Protein AF-A0A1W9UK51-F1 (afdb_monomer_lite)

Radius of gyration: 50.34 Å; chains: 1; bounding box: 133×41×127 Å

Foldseek 3Di:
DDQWDWDWDQDPVRDIDIDIHGVVVVVVVVVVVVVVVVVVVVVVVVVVVVVVVVVVVVVVVVVVVVVVVVVVVVVVVVVVVVVVVVVVVVVVVVVVVVVVVVVVVVVVVVVDDDPPDDDDDDDDDDDDPPPPPDDDDPVVVVVVVVVVVVCVVVDPPDDLDPFDWPDDWDWDQDPVNPDIDTPPDIWGDDPNDTDDSPVRPDDDD

Structure (mmCIF, N/CA/C/O backbone):
data_AF-A0A1W9UK51-F1
#
_entry.id   AF-A0A1W9UK51-F1
#
loop_
_atom_site.group_PDB
_atom_site.id
_atom_site.type_symbol
_atom_site.label_atom_id
_atom_site.label_alt_id
_atom_site.label_comp_id
_atom_site.label_asym_id
_atom_site.label_entity_id
_atom_site.label_seq_id
_atom_site.pdbx_PDB_ins_code
_atom_site.Cartn_x
_atom_site.Cartn_y
_atom_site.Cartn_z
_atom_site.occupancy
_atom_site.B_iso_or_equiv
_atom_site.auth_seq_id
_atom_site.auth_comp_id
_atom_site.auth_asym_id
_atom_site.auth_atom_id
_atom_site.pdbx_PDB_model_num
ATOM 1 N N . MET A 1 1 ? 46.266 4.369 -73.955 1.00 48.66 1 MET A N 1
ATOM 2 C CA . MET A 1 1 ? 46.671 5.377 -72.951 1.00 48.66 1 MET A CA 1
ATOM 3 C C . MET A 1 1 ? 46.658 4.716 -71.584 1.00 48.66 1 MET A C 1
ATOM 5 O O . MET A 1 1 ? 45.642 4.150 -71.196 1.00 48.66 1 MET A O 1
ATOM 9 N N . GLU A 1 2 ? 47.812 4.668 -70.931 1.00 57.06 2 GLU A N 1
ATOM 10 C CA . GLU A 1 2 ? 48.111 3.834 -69.762 1.00 57.06 2 GLU A CA 1
ATOM 11 C C . GLU A 1 2 ? 47.167 4.129 -68.581 1.00 57.06 2 GLU A C 1
ATOM 13 O O . GLU A 1 2 ? 47.151 5.218 -68.009 1.00 57.06 2 GLU A O 1
ATOM 18 N N . ASN A 1 3 ? 46.333 3.150 -68.213 1.00 68.44 3 ASN A N 1
ATOM 19 C CA . ASN A 1 3 ? 45.323 3.282 -67.150 1.00 68.44 3 ASN A CA 1
ATOM 20 C C . ASN A 1 3 ? 45.864 2.878 -65.761 1.00 68.44 3 ASN A C 1
ATOM 22 O O . ASN A 1 3 ? 45.104 2.539 -64.842 1.00 68.44 3 ASN A O 1
ATOM 26 N N . ASN A 1 4 ? 47.190 2.891 -65.639 1.00 76.81 4 ASN A N 1
ATOM 27 C CA . ASN A 1 4 ? 47.952 2.426 -64.495 1.00 76.81 4 ASN A CA 1
ATOM 28 C C . ASN A 1 4 ? 48.597 3.629 -63.800 1.00 76.81 4 ASN A C 1
ATOM 30 O O . ASN A 1 4 ? 49.086 4.548 -64.449 1.00 76.81 4 ASN A O 1
ATOM 34 N N . ILE A 1 5 ? 48.554 3.636 -62.473 1.00 77.50 5 ILE A N 1
ATOM 35 C CA . ILE A 1 5 ? 49.300 4.562 -61.627 1.00 77.50 5 ILE A CA 1
ATOM 36 C C . ILE A 1 5 ? 50.541 3.807 -61.164 1.00 77.50 5 ILE A C 1
ATOM 38 O O . ILE A 1 5 ? 50.431 2.720 -60.595 1.00 77.50 5 ILE A O 1
ATOM 42 N N . HIS A 1 6 ? 51.708 4.388 -61.414 1.00 78.19 6 HIS A N 1
ATOM 43 C CA . HIS A 1 6 ? 52.982 3.884 -60.924 1.00 78.19 6 HIS A CA 1
ATOM 44 C C . HIS A 1 6 ? 53.309 4.626 -59.629 1.00 78.19 6 HIS A C 1
ATOM 46 O O . HIS A 1 6 ? 53.595 5.821 -59.654 1.00 78.19 6 HIS A O 1
ATOM 52 N N . ILE A 1 7 ? 53.219 3.936 -58.494 1.00 76.62 7 ILE A N 1
ATOM 53 C CA . ILE A 1 7 ? 53.618 4.475 -57.192 1.00 76.62 7 ILE A CA 1
ATOM 54 C C . ILE A 1 7 ? 55.023 3.944 -56.919 1.00 76.62 7 ILE A C 1
ATOM 56 O O . ILE A 1 7 ? 55.204 2.742 -56.726 1.00 76.62 7 ILE A O 1
ATOM 60 N N . ILE A 1 8 ? 56.025 4.822 -56.953 1.00 76.88 8 ILE A N 1
ATOM 61 C CA . ILE A 1 8 ? 57.408 4.475 -56.613 1.00 76.88 8 ILE A CA 1
ATOM 62 C C . ILE A 1 8 ? 57.636 4.914 -55.172 1.00 76.88 8 ILE A C 1
ATOM 64 O O . ILE A 1 8 ? 57.629 6.106 -54.876 1.00 76.88 8 ILE A O 1
ATOM 68 N N . ILE A 1 9 ? 57.817 3.947 -54.277 1.00 75.44 9 ILE A N 1
ATOM 69 C CA . ILE A 1 9 ? 58.188 4.212 -52.889 1.00 75.44 9 ILE A CA 1
ATOM 70 C C . ILE A 1 9 ? 59.704 4.043 -52.818 1.00 75.44 9 ILE A C 1
ATOM 72 O O . ILE A 1 9 ? 60.216 2.926 -52.927 1.00 75.44 9 ILE A O 1
ATOM 76 N N . ALA A 1 10 ? 60.419 5.159 -52.703 1.00 72.00 10 ALA A N 1
ATOM 77 C CA . ALA A 1 10 ? 61.857 5.173 -52.473 1.00 72.00 10 ALA A CA 1
ATOM 78 C C . ALA A 1 10 ? 62.109 5.315 -50.969 1.00 72.00 10 ALA A C 1
ATOM 80 O O . ALA A 1 10 ? 61.724 6.319 -50.369 1.00 72.00 10 ALA A O 1
ATOM 81 N N . ALA A 1 11 ? 62.721 4.303 -50.357 1.00 66.81 11 ALA A N 1
ATOM 82 C CA . ALA A 1 11 ? 63.250 4.421 -49.005 1.00 66.81 11 ALA A CA 1
ATOM 83 C C . ALA A 1 11 ? 64.653 5.053 -49.059 1.00 66.81 11 ALA A C 1
ATOM 85 O O . ALA A 1 11 ? 65.373 4.916 -50.051 1.00 66.81 11 ALA A O 1
ATOM 86 N N . GLY A 1 12 ? 65.044 5.767 -47.998 1.00 72.56 12 GLY A N 1
ATOM 87 C CA . GLY A 1 12 ? 66.328 6.482 -47.912 1.00 72.56 12 GLY A CA 1
ATOM 88 C C . GLY A 1 12 ? 67.582 5.592 -47.952 1.00 72.56 12 GLY A C 1
ATOM 89 O O . GLY A 1 12 ? 68.690 6.112 -47.905 1.00 72.56 12 GLY A O 1
ATOM 90 N N . ASP A 1 13 ? 67.420 4.270 -48.053 1.00 69.94 13 ASP A N 1
ATOM 91 C CA . ASP A 1 13 ? 68.474 3.258 -48.197 1.00 69.94 13 ASP A CA 1
ATOM 92 C C . ASP A 1 13 ? 68.782 2.901 -49.670 1.00 69.94 13 ASP A C 1
ATOM 94 O O . ASP A 1 13 ? 69.538 1.968 -49.946 1.00 69.94 13 ASP A O 1
ATOM 98 N N . GLY A 1 14 ? 68.190 3.620 -50.631 1.00 67.94 14 GLY A N 1
ATOM 99 C CA . GLY A 1 14 ? 68.419 3.423 -52.067 1.00 67.94 14 GLY A CA 1
ATOM 100 C C . GLY A 1 14 ? 67.661 2.238 -52.677 1.00 67.94 14 GLY A C 1
ATOM 101 O O . GLY A 1 14 ? 67.759 2.009 -53.885 1.00 67.94 14 GLY A O 1
ATOM 102 N N . ARG A 1 15 ? 66.864 1.496 -51.894 1.00 70.44 15 ARG A N 1
ATOM 103 C CA . ARG A 1 15 ? 65.980 0.444 -52.412 1.00 70.44 15 ARG A CA 1
ATOM 104 C C . ARG A 1 15 ? 64.629 1.061 -52.766 1.00 70.44 15 ARG A C 1
ATOM 106 O O . ARG A 1 15 ? 63.888 1.521 -51.901 1.00 70.44 15 ARG A O 1
ATOM 113 N N . SER A 1 16 ? 64.283 1.052 -54.052 1.00 71.12 16 SER A N 1
ATOM 114 C CA . SER A 1 16 ? 62.948 1.449 -54.506 1.00 71.12 16 SER A CA 1
ATOM 115 C C . SER A 1 16 ? 62.088 0.220 -54.785 1.00 71.12 16 SER A C 1
ATOM 117 O O . SER A 1 16 ? 62.538 -0.763 -55.378 1.00 71.12 16 SER A O 1
ATOM 119 N N . ARG A 1 17 ? 60.830 0.264 -54.339 1.00 73.69 17 ARG A N 1
ATOM 120 C CA . ARG A 1 17 ? 59.793 -0.689 -54.754 1.00 73.69 17 ARG A CA 1
ATOM 121 C C . ARG A 1 17 ? 58.739 0.076 -55.541 1.00 73.69 17 ARG A C 1
ATOM 123 O O . ARG A 1 17 ? 58.207 1.077 -55.061 1.00 73.69 17 ARG A O 1
ATOM 130 N N . SER A 1 18 ? 58.450 -0.384 -56.754 1.00 73.81 18 SER A N 1
ATOM 131 C CA . SER A 1 18 ? 57.384 0.170 -57.585 1.00 73.81 18 SER A CA 1
ATOM 132 C C . SER A 1 18 ? 56.139 -0.708 -57.473 1.00 73.81 18 SER A C 1
ATOM 134 O O . SER A 1 18 ? 56.189 -1.926 -57.638 1.00 73.81 18 SER A O 1
ATOM 136 N N . LEU A 1 19 ? 55.006 -0.086 -57.162 1.00 76.38 19 LEU A N 1
ATOM 137 C CA . LEU A 1 19 ? 53.701 -0.732 -57.158 1.00 76.38 19 LEU A CA 1
ATOM 138 C C . LEU A 1 19 ? 52.884 -0.149 -58.310 1.00 76.38 19 LEU A C 1
ATOM 140 O O . LEU A 1 19 ? 52.683 1.064 -58.397 1.00 76.38 19 LEU A O 1
ATOM 144 N N . VAL A 1 20 ? 52.411 -1.016 -59.202 1.00 76.62 20 VAL A N 1
ATOM 145 C CA . VAL A 1 20 ? 51.570 -0.616 -60.334 1.00 76.62 20 VAL A CA 1
ATOM 146 C C . VAL A 1 20 ? 50.118 -0.912 -59.986 1.00 76.62 20 VAL A C 1
ATOM 148 O O . VAL A 1 20 ? 49.735 -2.072 -59.844 1.00 76.62 20 VAL A O 1
ATOM 151 N N . VAL A 1 21 ? 49.295 0.128 -59.852 1.00 79.12 21 VAL A N 1
ATOM 152 C CA . VAL A 1 21 ? 47.880 -0.013 -59.475 1.00 79.12 21 VAL A CA 1
ATOM 153 C C . VAL A 1 21 ? 46.984 0.538 -60.575 1.00 79.12 21 VAL A C 1
ATOM 155 O O . VAL A 1 21 ? 47.212 1.619 -61.114 1.00 79.12 21 VAL A O 1
ATOM 158 N N . LYS A 1 22 ? 45.917 -0.186 -60.917 1.00 82.69 22 LYS A N 1
ATOM 159 C CA . LYS A 1 22 ? 44.930 0.276 -61.905 1.00 82.69 22 LYS A CA 1
ATOM 160 C C . LYS A 1 22 ? 44.080 1.407 -61.315 1.00 82.69 22 LYS A C 1
ATOM 162 O O . LYS A 1 22 ? 43.540 1.258 -60.218 1.00 82.69 22 LYS A O 1
ATOM 167 N N . LYS A 1 23 ? 43.834 2.483 -62.077 1.00 79.44 23 LYS A N 1
ATOM 168 C CA . LYS A 1 23 ? 42.979 3.617 -61.645 1.00 79.44 23 LYS A CA 1
ATOM 169 C C . LYS A 1 23 ? 41.574 3.187 -61.195 1.00 79.44 23 LYS A C 1
ATOM 171 O O . LYS A 1 23 ? 41.003 3.797 -60.296 1.00 79.44 23 LYS A O 1
ATOM 176 N N . ARG A 1 24 ? 41.020 2.121 -61.791 1.00 81.44 24 ARG A N 1
ATOM 177 C CA . ARG A 1 24 ? 39.713 1.549 -61.405 1.00 81.44 24 ARG A CA 1
ATOM 178 C C . ARG A 1 24 ? 39.709 0.980 -59.982 1.00 81.44 24 ARG A C 1
ATOM 180 O O . ARG A 1 24 ? 38.720 1.152 -59.284 1.00 81.44 24 ARG A O 1
ATOM 187 N N . VAL A 1 25 ? 40.808 0.358 -59.548 1.00 83.94 25 VAL A N 1
ATOM 188 C CA . VAL A 1 25 ? 40.929 -0.229 -58.202 1.00 83.94 25 VAL A CA 1
ATOM 189 C C . VAL A 1 25 ? 41.021 0.872 -57.150 1.00 83.94 25 VAL A C 1
ATOM 191 O O . VAL A 1 25 ? 40.329 0.798 -56.145 1.00 83.94 25 VAL A O 1
ATOM 194 N N . VAL A 1 26 ? 41.781 1.942 -57.413 1.00 84.25 26 VAL A N 1
ATOM 195 C CA . VAL A 1 26 ? 41.869 3.096 -56.498 1.00 84.25 26 VAL A CA 1
ATOM 196 C C . VAL A 1 26 ? 40.516 3.801 -56.354 1.00 84.25 26 VAL A C 1
ATOM 198 O O . VAL A 1 26 ? 40.102 4.105 -55.240 1.00 84.25 26 VAL A O 1
ATOM 201 N N . LYS A 1 27 ? 39.782 4.004 -57.460 1.00 86.06 27 LYS A N 1
ATOM 202 C CA . LYS A 1 27 ? 38.423 4.574 -57.416 1.00 86.06 27 LYS A CA 1
ATOM 203 C C . LYS A 1 27 ? 37.442 3.676 -56.657 1.00 86.06 27 LYS A C 1
ATOM 205 O O . LYS A 1 27 ? 36.668 4.183 -55.855 1.00 86.06 27 LYS A O 1
ATOM 210 N N . ALA A 1 28 ? 37.489 2.362 -56.879 1.00 87.31 28 ALA A N 1
ATOM 211 C CA . ALA A 1 28 ? 36.646 1.412 -56.157 1.00 87.31 28 ALA A CA 1
ATOM 212 C C . ALA A 1 28 ? 36.966 1.385 -54.653 1.00 87.31 28 ALA A C 1
ATOM 214 O O . ALA A 1 28 ? 36.046 1.381 -53.844 1.00 87.31 28 ALA A O 1
ATOM 215 N N . LEU A 1 29 ? 38.248 1.439 -54.276 1.00 89.19 29 LEU A N 1
ATOM 216 C CA . LEU A 1 29 ? 38.681 1.481 -52.877 1.00 89.19 29 LEU A CA 1
ATOM 217 C C . LEU A 1 29 ? 38.253 2.789 -52.197 1.00 89.19 29 LEU A C 1
ATOM 219 O O . LEU A 1 29 ? 37.795 2.756 -51.062 1.00 89.19 29 LEU A O 1
ATOM 223 N N . ALA A 1 30 ? 38.305 3.922 -52.906 1.00 88.88 30 ALA A N 1
ATOM 224 C CA . ALA A 1 30 ? 37.797 5.198 -52.401 1.00 88.88 30 ALA A CA 1
ATOM 225 C C . ALA A 1 30 ? 36.273 5.180 -52.164 1.00 88.88 30 ALA A C 1
ATOM 227 O O . ALA A 1 30 ? 35.813 5.670 -51.136 1.00 88.88 30 ALA A O 1
ATOM 228 N N . VAL A 1 31 ? 35.494 4.580 -53.076 1.00 92.06 31 VAL A N 1
ATOM 229 C CA . VAL A 1 31 ? 34.039 4.407 -52.896 1.00 92.06 31 VAL A CA 1
ATOM 230 C C . VAL A 1 31 ? 33.736 3.424 -51.763 1.00 92.06 31 VAL A C 1
ATOM 232 O O . VAL A 1 31 ? 32.854 3.671 -50.951 1.00 92.06 31 VAL A O 1
ATOM 235 N N . ALA A 1 32 ? 34.486 2.328 -51.652 1.00 93.00 32 ALA A N 1
ATOM 236 C CA . ALA A 1 32 ? 34.334 1.399 -50.536 1.00 93.00 32 ALA A CA 1
ATOM 237 C C . ALA A 1 32 ? 34.644 2.082 -49.192 1.00 93.00 32 ALA A C 1
ATOM 239 O O . ALA A 1 32 ? 33.891 1.922 -48.236 1.00 93.00 32 ALA A O 1
ATOM 240 N N . ALA A 1 33 ? 35.699 2.900 -49.129 1.00 93.75 33 ALA A N 1
ATOM 241 C CA . ALA A 1 33 ? 36.055 3.658 -47.933 1.00 93.75 33 ALA A CA 1
ATOM 242 C C . ALA A 1 33 ? 34.974 4.681 -47.543 1.00 93.75 33 ALA A C 1
ATOM 244 O O . ALA A 1 33 ? 34.681 4.823 -46.357 1.00 93.75 33 ALA A O 1
ATOM 245 N N . SER A 1 34 ? 34.338 5.355 -48.511 1.00 93.38 34 SER A N 1
ATOM 246 C CA . SER A 1 34 ? 33.237 6.279 -48.210 1.00 93.38 34 SER A CA 1
ATOM 247 C C . SER A 1 34 ? 31.990 5.549 -47.708 1.00 93.38 34 SER A C 1
ATOM 249 O O . SER A 1 34 ? 31.378 6.000 -46.742 1.00 93.38 34 SER A O 1
ATOM 251 N N . VAL A 1 35 ? 31.652 4.391 -48.287 1.00 95.81 35 VAL A N 1
ATOM 252 C CA . VAL A 1 35 ? 30.546 3.541 -47.812 1.00 95.81 35 VAL A CA 1
ATOM 253 C C . VAL A 1 35 ? 30.803 3.057 -46.384 1.00 95.81 35 VAL A C 1
ATOM 255 O O . VAL A 1 35 ? 29.919 3.168 -45.538 1.00 95.81 35 VAL A O 1
ATOM 258 N N . VAL A 1 36 ? 32.020 2.594 -46.081 1.00 96.25 36 VAL A N 1
ATOM 259 C CA . VAL A 1 36 ? 32.405 2.203 -44.714 1.00 96.25 36 VAL A CA 1
ATOM 260 C C . VAL A 1 36 ? 32.299 3.392 -43.756 1.00 96.25 36 VAL A C 1
ATOM 262 O O . VAL A 1 36 ? 31.773 3.236 -42.658 1.00 96.25 36 VAL A O 1
ATOM 265 N N . GLY A 1 37 ? 32.714 4.590 -44.177 1.00 96.00 37 GLY A N 1
ATOM 266 C CA . GLY A 1 37 ? 32.553 5.812 -43.387 1.00 96.00 37 GLY A CA 1
ATOM 267 C C . GLY A 1 37 ? 31.090 6.115 -43.045 1.00 96.00 37 GLY A C 1
ATOM 268 O O . GLY A 1 37 ? 30.775 6.381 -41.887 1.00 96.00 37 GLY A O 1
ATOM 269 N N . VAL A 1 38 ? 30.180 6.007 -44.020 1.00 96.19 38 VAL A N 1
ATOM 270 C CA . VAL A 1 38 ? 28.736 6.200 -43.790 1.00 96.19 38 VAL A CA 1
ATOM 271 C C . VAL A 1 38 ? 28.190 5.147 -42.825 1.00 96.19 38 VAL A C 1
ATOM 273 O O . VAL A 1 38 ? 27.471 5.493 -41.889 1.00 96.19 38 VAL A O 1
ATOM 276 N N . ILE A 1 39 ? 28.571 3.879 -43.000 1.00 96.56 39 ILE A N 1
ATOM 277 C CA . ILE A 1 39 ? 28.156 2.790 -42.107 1.00 96.56 39 ILE A CA 1
ATOM 278 C C . ILE A 1 39 ? 28.634 3.049 -40.675 1.00 96.56 39 ILE A C 1
ATOM 280 O O . ILE A 1 39 ? 27.863 2.842 -39.740 1.00 96.56 39 ILE A O 1
ATOM 284 N N . LEU A 1 40 ? 29.862 3.536 -40.478 1.00 97.12 40 LEU A N 1
ATOM 285 C CA . LEU A 1 40 ? 30.387 3.856 -39.147 1.00 97.12 40 LEU A CA 1
ATOM 286 C C . LEU A 1 40 ? 29.603 4.986 -38.470 1.00 97.12 40 LEU A C 1
ATOM 288 O O . LEU A 1 40 ? 29.260 4.862 -37.296 1.00 97.12 40 LEU A O 1
ATOM 292 N N . VAL A 1 41 ? 29.268 6.052 -39.202 1.00 97.00 41 VAL A N 1
ATOM 293 C CA . VAL A 1 41 ? 28.470 7.167 -38.663 1.00 97.00 41 VAL A CA 1
ATOM 294 C C . VAL A 1 41 ? 27.067 6.700 -38.278 1.00 97.00 41 VAL A C 1
ATOM 296 O O . VAL A 1 41 ? 26.594 7.008 -37.185 1.00 97.00 41 VAL A O 1
ATOM 299 N N . VAL A 1 42 ? 26.421 5.910 -39.140 1.00 96.69 42 VAL A N 1
ATOM 300 C CA . VAL A 1 42 ? 25.106 5.318 -38.854 1.00 96.69 42 VAL A CA 1
ATOM 301 C C . VAL A 1 42 ? 25.191 4.393 -37.636 1.00 96.69 42 VAL A C 1
ATOM 303 O O . VAL A 1 42 ? 24.367 4.491 -36.733 1.00 96.69 42 VAL A O 1
ATOM 306 N N . SER A 1 43 ? 26.230 3.563 -37.546 1.00 95.19 43 SER A N 1
ATOM 307 C CA . SER A 1 43 ? 26.435 2.651 -36.412 1.00 95.19 43 SER A CA 1
ATOM 308 C C . SER A 1 43 ? 26.624 3.401 -35.090 1.00 95.19 43 SER A C 1
ATOM 310 O O . SER A 1 43 ? 26.028 3.026 -34.082 1.00 95.19 43 SER A O 1
ATOM 312 N N . LEU A 1 44 ? 27.397 4.491 -35.091 1.00 94.69 44 LEU A N 1
ATOM 313 C CA . LEU A 1 44 ? 27.577 5.369 -33.930 1.00 94.69 44 LEU A CA 1
ATOM 314 C C . LEU A 1 44 ? 26.263 6.043 -33.515 1.00 94.69 44 LEU A C 1
ATOM 316 O O . LEU A 1 44 ? 25.953 6.096 -32.325 1.00 94.69 44 LEU A O 1
ATOM 320 N N . TYR A 1 45 ? 25.473 6.515 -34.483 1.00 95.75 45 TYR A N 1
ATOM 321 C CA . TYR A 1 45 ? 24.174 7.133 -34.219 1.00 95.75 45 TYR A CA 1
ATOM 322 C C . TYR A 1 45 ? 23.191 6.146 -33.577 1.00 95.75 45 TYR A C 1
ATOM 324 O O . TYR A 1 45 ? 22.603 6.447 -32.535 1.00 95.75 45 TYR A O 1
ATOM 332 N N . LEU A 1 46 ? 23.059 4.943 -34.151 1.00 94.50 46 LEU A N 1
ATOM 333 C CA . LEU A 1 46 ? 22.207 3.895 -33.586 1.00 94.50 46 LEU A CA 1
ATOM 334 C C . LEU A 1 46 ? 22.696 3.477 -32.195 1.00 94.50 46 LEU A C 1
ATOM 336 O O . LEU A 1 46 ? 21.877 3.343 -31.292 1.00 94.50 46 LEU A O 1
ATOM 340 N N . SER A 1 47 ? 24.013 3.338 -32.003 1.00 94.62 47 SER A N 1
ATOM 341 C CA . SER A 1 47 ? 24.603 2.974 -30.710 1.00 94.62 47 SER A CA 1
ATOM 342 C C . SER A 1 47 ? 24.340 4.017 -29.620 1.00 94.62 47 SER A C 1
ATOM 344 O O . SER A 1 47 ? 24.133 3.654 -28.461 1.00 94.62 47 SER A O 1
ATOM 346 N N . TYR A 1 48 ? 24.353 5.309 -29.963 1.00 93.06 48 TYR A N 1
ATOM 347 C CA . TYR A 1 48 ? 24.012 6.374 -29.020 1.00 93.06 48 TYR A CA 1
ATOM 348 C C . TYR A 1 48 ? 22.536 6.295 -28.614 1.00 93.06 48 TYR A C 1
ATOM 350 O O . TYR A 1 48 ? 22.204 6.368 -27.429 1.00 93.06 48 TYR A O 1
ATOM 358 N N . HIS A 1 49 ? 21.648 6.089 -29.591 1.00 94.31 49 HIS A N 1
ATOM 359 C CA . HIS A 1 49 ? 20.215 6.008 -29.336 1.00 94.31 49 HIS A CA 1
ATOM 360 C C . HIS A 1 49 ? 19.829 4.753 -28.537 1.00 94.31 49 HIS A C 1
ATOM 362 O O . HIS A 1 49 ? 19.043 4.845 -27.593 1.00 94.31 49 HIS A O 1
ATOM 368 N N . SER A 1 50 ? 20.429 3.598 -28.844 1.00 91.00 50 SER A N 1
ATOM 369 C CA . SER A 1 50 ? 20.163 2.341 -28.133 1.00 91.00 50 SER A CA 1
ATOM 370 C C . SER A 1 50 ? 20.579 2.407 -26.664 1.00 91.00 50 SER A C 1
ATOM 372 O O . SER A 1 50 ? 19.877 1.889 -25.798 1.00 91.00 50 SER A O 1
ATOM 374 N N . LEU A 1 51 ? 21.687 3.093 -26.357 1.00 86.69 51 LEU A N 1
ATOM 375 C CA . LEU A 1 51 ? 22.140 3.278 -24.978 1.00 86.69 51 LEU A CA 1
ATOM 376 C C . LEU A 1 51 ? 21.191 4.186 -24.179 1.00 86.69 51 LEU A C 1
ATOM 378 O O . LEU A 1 51 ? 20.954 3.948 -22.994 1.00 86.69 51 LEU A O 1
ATOM 382 N N . ALA A 1 52 ? 20.625 5.213 -24.819 1.00 87.50 52 ALA A N 1
ATOM 383 C CA . ALA A 1 52 ? 19.628 6.077 -24.190 1.00 87.50 52 ALA A CA 1
ATOM 384 C C . ALA A 1 52 ? 18.334 5.308 -23.864 1.00 87.50 52 ALA A C 1
ATOM 386 O O . ALA A 1 52 ? 17.803 5.445 -22.763 1.00 87.50 52 ALA A O 1
ATOM 387 N N . GLN A 1 53 ? 17.871 4.449 -24.778 1.00 87.06 53 GLN A N 1
ATOM 388 C CA . GLN A 1 53 ? 16.676 3.620 -24.578 1.00 87.06 53 GLN A CA 1
ATOM 389 C C . GLN A 1 53 ? 16.837 2.605 -23.434 1.00 87.06 53 GLN A C 1
ATOM 391 O O . GLN A 1 53 ? 15.911 2.415 -22.647 1.00 87.06 53 GLN A O 1
ATOM 396 N N . GLN A 1 54 ? 18.023 2.006 -23.276 1.00 87.31 54 GLN A N 1
ATOM 397 C CA . GLN A 1 54 ? 18.300 1.049 -22.194 1.00 87.31 54 GLN A CA 1
ATOM 398 C C . GLN A 1 54 ? 18.163 1.658 -20.790 1.00 87.31 54 GLN A C 1
ATOM 400 O O . GLN A 1 54 ? 17.740 0.971 -19.863 1.00 87.31 54 GLN A O 1
ATOM 405 N N . ARG A 1 55 ? 18.468 2.951 -20.618 1.00 84.81 55 ARG A N 1
ATOM 406 C CA . ARG A 1 55 ? 18.325 3.630 -19.316 1.00 84.81 55 ARG A CA 1
ATOM 407 C C . ARG A 1 55 ? 16.867 3.782 -18.896 1.00 84.81 55 ARG A C 1
ATOM 409 O O . ARG A 1 55 ? 16.558 3.596 -17.725 1.00 84.81 55 ARG A O 1
ATOM 416 N N . VAL A 1 56 ? 15.987 4.097 -19.845 1.00 87.38 56 VAL A N 1
ATOM 417 C CA . VAL A 1 56 ? 14.549 4.262 -19.579 1.00 87.38 56 VAL A CA 1
ATOM 418 C C . VAL A 1 56 ? 13.921 2.924 -19.198 1.00 87.38 56 VAL A C 1
ATOM 420 O O . VAL A 1 56 ? 13.155 2.861 -18.242 1.00 87.38 56 VAL A O 1
ATOM 423 N N . LEU A 1 57 ? 14.299 1.844 -19.889 1.00 86.88 57 LEU A N 1
ATOM 424 C CA . LEU A 1 57 ? 13.848 0.494 -19.542 1.00 86.88 57 LEU A CA 1
ATOM 425 C C . LEU A 1 57 ? 14.284 0.093 -18.126 1.00 86.88 57 LEU A C 1
ATOM 427 O O . LEU A 1 57 ? 13.457 -0.386 -17.358 1.00 86.88 57 LEU A O 1
ATOM 431 N N . MET A 1 58 ? 15.539 0.372 -17.754 1.00 87.56 58 MET A N 1
ATOM 432 C CA . MET A 1 58 ? 16.050 0.120 -16.398 1.00 87.56 58 MET A CA 1
ATOM 433 C C . MET A 1 58 ? 15.283 0.908 -15.325 1.00 87.56 58 MET A C 1
ATOM 435 O O . MET A 1 58 ? 15.001 0.383 -14.250 1.00 87.56 58 MET A O 1
ATOM 439 N N . GLN A 1 59 ? 14.928 2.167 -15.602 1.00 91.38 59 GLN A N 1
ATOM 440 C CA . GLN A 1 59 ? 14.120 2.973 -14.681 1.00 91.38 59 GLN A CA 1
ATOM 441 C C . GLN A 1 59 ? 12.717 2.390 -14.511 1.00 91.38 59 GLN A C 1
ATOM 443 O O . GLN A 1 59 ? 12.266 2.219 -13.378 1.00 91.38 59 GLN A O 1
ATOM 448 N N . LEU A 1 60 ? 12.068 2.030 -15.618 1.00 92.81 60 LEU A N 1
ATOM 449 C CA . LEU A 1 60 ? 10.721 1.471 -15.603 1.00 92.81 60 LEU A CA 1
ATOM 450 C C . LEU A 1 60 ? 10.667 0.133 -14.850 1.00 92.81 60 LEU A C 1
ATOM 452 O O . LEU A 1 60 ? 9.777 -0.081 -14.031 1.00 92.81 60 LEU A O 1
ATOM 456 N N . GLU A 1 61 ? 11.647 -0.745 -15.069 1.00 93.38 61 GLU A N 1
ATOM 457 C CA . GLU A 1 61 ? 11.747 -2.025 -14.361 1.00 93.38 61 GLU A CA 1
ATOM 458 C C . GLU A 1 61 ? 11.925 -1.825 -12.848 1.00 93.38 61 GLU A C 1
ATOM 460 O O . GLU A 1 61 ? 11.244 -2.471 -12.047 1.00 93.38 61 GLU A O 1
ATOM 465 N N . SER A 1 62 ? 12.761 -0.861 -12.444 1.00 93.12 62 SER A N 1
ATOM 466 C CA . SER A 1 62 ? 12.950 -0.530 -11.026 1.00 93.12 62 SER A CA 1
ATOM 467 C C . SER A 1 62 ? 11.680 0.017 -10.363 1.00 93.12 62 SER A C 1
ATOM 469 O O . SER A 1 62 ? 11.423 -0.265 -9.191 1.00 93.12 62 SER A O 1
ATOM 471 N N . GLU A 1 63 ? 10.858 0.763 -11.105 1.00 94.56 63 GLU A N 1
ATOM 472 C CA . GLU A 1 63 ? 9.596 1.312 -10.610 1.00 94.56 63 GLU A CA 1
ATOM 473 C C . GLU A 1 63 ? 8.553 0.212 -10.411 1.00 94.56 63 GLU A C 1
ATOM 475 O O . GLU A 1 63 ? 7.919 0.154 -9.356 1.00 94.56 63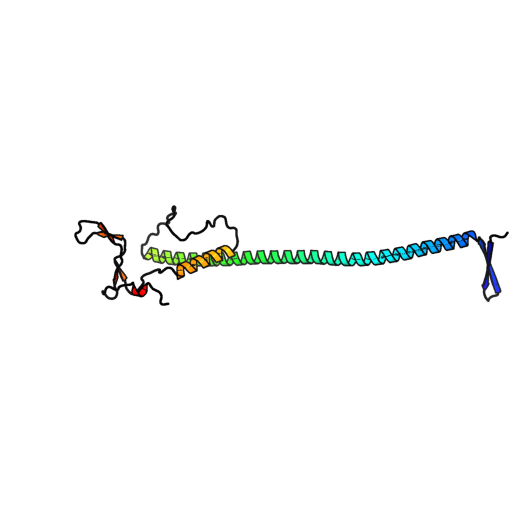 GLU A O 1
ATOM 480 N N . VAL A 1 64 ? 8.443 -0.717 -11.364 1.00 93.69 64 VAL A N 1
ATOM 481 C CA . VAL A 1 64 ? 7.577 -1.899 -11.233 1.00 93.69 64 VAL A CA 1
ATOM 482 C C . VAL A 1 64 ? 7.993 -2.737 -10.028 1.00 93.69 64 VAL A C 1
ATOM 484 O O . VAL A 1 64 ? 7.145 -3.136 -9.229 1.00 93.69 64 VAL A O 1
ATOM 487 N N . GLN A 1 65 ? 9.295 -2.962 -9.847 1.00 94.81 65 GLN A N 1
ATOM 488 C CA . GLN A 1 65 ? 9.800 -3.717 -8.705 1.00 94.81 65 GLN A CA 1
ATOM 489 C C . GLN A 1 65 ? 9.534 -2.991 -7.381 1.00 94.81 65 GLN A C 1
ATOM 491 O O . GLN A 1 65 ? 9.138 -3.623 -6.402 1.00 94.81 65 GLN A O 1
ATOM 496 N N . ARG A 1 66 ? 9.683 -1.662 -7.346 1.00 94.94 66 ARG A N 1
ATOM 497 C CA . ARG A 1 66 ? 9.339 -0.846 -6.178 1.00 94.94 66 ARG A CA 1
ATOM 498 C C . ARG A 1 66 ? 7.845 -0.917 -5.861 1.00 94.94 66 ARG A C 1
ATOM 500 O O . ARG A 1 66 ? 7.491 -1.082 -4.699 1.00 94.94 66 ARG A O 1
ATOM 507 N N . LEU A 1 67 ? 6.968 -0.808 -6.856 1.00 94.62 67 LEU A N 1
ATOM 508 C CA . LEU A 1 67 ? 5.524 -0.951 -6.645 1.00 94.62 67 LEU A CA 1
ATOM 509 C C . LEU A 1 67 ? 5.180 -2.348 -6.123 1.00 94.62 67 LEU A C 1
ATOM 511 O O . LEU A 1 67 ? 4.391 -2.475 -5.191 1.00 94.62 67 LEU A O 1
ATOM 515 N N . ALA A 1 68 ? 5.807 -3.391 -6.668 1.00 95.25 68 ALA A N 1
ATOM 516 C CA . ALA A 1 68 ? 5.615 -4.759 -6.202 1.00 95.25 68 ALA A CA 1
ATOM 517 C C . ALA A 1 68 ? 6.050 -4.938 -4.737 1.00 95.25 68 ALA A C 1
ATOM 519 O O . ALA A 1 68 ? 5.317 -5.547 -3.955 1.00 95.25 68 ALA A O 1
ATOM 520 N N . THR A 1 69 ? 7.189 -4.361 -4.330 1.00 94.88 69 THR A N 1
ATOM 521 C CA . THR A 1 69 ? 7.618 -4.404 -2.924 1.00 94.88 69 THR A CA 1
ATOM 522 C C . THR A 1 69 ? 6.673 -3.619 -2.020 1.00 94.88 69 THR A C 1
ATOM 524 O O . THR A 1 69 ? 6.284 -4.147 -0.981 1.00 94.88 69 THR A O 1
ATOM 527 N N . HIS A 1 70 ? 6.215 -2.431 -2.432 1.00 94.75 70 HIS A N 1
ATOM 528 C CA . HIS A 1 70 ? 5.238 -1.648 -1.662 1.00 94.75 70 HIS A CA 1
ATOM 529 C C . HIS A 1 70 ? 3.918 -2.408 -1.499 1.00 94.75 70 HIS A C 1
ATOM 531 O O . HIS A 1 70 ? 3.386 -2.474 -0.395 1.00 94.75 70 HIS A O 1
ATOM 537 N N . ASN A 1 71 ? 3.424 -3.059 -2.555 1.00 92.88 71 ASN A N 1
ATOM 538 C CA . ASN A 1 71 ? 2.226 -3.894 -2.476 1.00 92.88 71 ASN A CA 1
ATOM 539 C C . ASN A 1 71 ? 2.419 -5.070 -1.510 1.00 92.88 71 ASN A C 1
ATOM 541 O O . ASN A 1 71 ? 1.551 -5.325 -0.681 1.00 92.88 71 ASN A O 1
ATOM 545 N N . SER A 1 72 ? 3.565 -5.757 -1.558 1.00 94.38 72 SER A N 1
ATOM 546 C CA . SER A 1 72 ? 3.855 -6.845 -0.612 1.00 94.38 72 SER A CA 1
ATOM 547 C C . SER A 1 72 ? 3.947 -6.359 0.841 1.00 94.38 72 SER A C 1
ATOM 549 O O . SER A 1 72 ? 3.469 -7.035 1.750 1.00 94.38 72 SER A O 1
ATOM 551 N N . GLN A 1 73 ? 4.492 -5.158 1.061 1.00 96.00 73 GLN A N 1
ATOM 552 C CA . GLN A 1 73 ? 4.552 -4.526 2.378 1.00 96.00 73 GLN A CA 1
ATOM 553 C C . GLN A 1 73 ? 3.154 -4.160 2.882 1.00 96.00 73 GLN A C 1
ATOM 555 O O . GLN A 1 73 ? 2.820 -4.501 4.014 1.00 96.00 73 GLN A O 1
ATOM 560 N N . LEU A 1 74 ? 2.317 -3.541 2.046 1.00 95.69 74 LEU A N 1
ATOM 561 C CA . LEU A 1 74 ? 0.929 -3.225 2.393 1.00 95.69 74 LEU A CA 1
ATOM 562 C C . LEU A 1 74 ? 0.140 -4.486 2.761 1.00 95.69 74 LEU A C 1
ATOM 564 O O . LEU A 1 74 ? -0.561 -4.493 3.767 1.00 95.69 74 LEU A O 1
ATOM 568 N N . LEU A 1 75 ? 0.308 -5.582 2.014 1.00 94.81 75 LEU A N 1
ATOM 569 C CA . LEU A 1 75 ? -0.329 -6.860 2.347 1.00 94.81 75 LEU A CA 1
ATOM 570 C C . LEU A 1 75 ? 0.117 -7.393 3.716 1.00 94.81 75 LEU A C 1
ATOM 572 O O . LEU A 1 75 ? -0.715 -7.874 4.482 1.00 94.81 75 LEU A O 1
ATOM 576 N N . SER A 1 76 ? 1.406 -7.271 4.054 1.00 93.19 76 SER A N 1
ATOM 577 C CA . SER A 1 76 ? 1.894 -7.664 5.382 1.00 93.19 76 SER A CA 1
ATOM 578 C C . SER A 1 76 ? 1.319 -6.793 6.505 1.00 93.19 76 SER A C 1
ATOM 580 O O . SER A 1 76 ? 0.989 -7.320 7.564 1.00 93.19 76 SER A O 1
ATOM 582 N N . GLN A 1 77 ? 1.120 -5.492 6.256 1.00 95.44 77 GLN A N 1
ATOM 583 C CA . GLN A 1 77 ? 0.491 -4.580 7.215 1.00 95.44 77 GLN A CA 1
ATOM 584 C C . GLN A 1 77 ? -0.974 -4.939 7.453 1.00 95.44 77 GLN A C 1
ATOM 586 O O . GLN A 1 77 ? -1.394 -5.021 8.602 1.00 95.44 77 GLN A O 1
ATOM 591 N N . VAL A 1 78 ? -1.735 -5.206 6.389 1.00 94.31 78 VAL A N 1
ATOM 592 C CA . VAL A 1 78 ? -3.140 -5.619 6.507 1.00 94.31 78 VAL A CA 1
ATOM 593 C C . VAL A 1 78 ? -3.247 -6.927 7.291 1.00 94.31 78 VAL A C 1
ATOM 595 O O . VAL A 1 78 ? -4.013 -7.006 8.246 1.00 94.31 78 VAL A O 1
ATOM 598 N N . CYS A 1 79 ? -2.418 -7.922 6.958 1.00 92.50 79 CYS A N 1
ATOM 599 C CA . CYS A 1 79 ? -2.388 -9.195 7.680 1.00 92.50 79 CYS A CA 1
ATOM 600 C C . CYS A 1 79 ? -2.056 -9.009 9.172 1.00 92.50 79 CYS A C 1
ATOM 602 O O . CYS A 1 79 ? -2.648 -9.669 10.026 1.00 92.50 79 CYS A O 1
ATOM 604 N N . GLN A 1 80 ? -1.123 -8.109 9.497 1.00 94.81 80 GLN A N 1
ATOM 605 C CA . GLN A 1 80 ? -0.781 -7.789 10.880 1.00 94.81 80 GLN A CA 1
ATOM 606 C C . GLN A 1 80 ? -1.964 -7.132 11.605 1.00 94.81 80 GLN A C 1
ATOM 608 O O . GLN A 1 80 ? -2.353 -7.593 12.678 1.00 94.81 80 GLN A O 1
ATOM 613 N N . GLN A 1 81 ? -2.582 -6.115 11.002 1.00 91.38 81 GLN A N 1
ATOM 614 C CA . GLN A 1 81 ? -3.725 -5.406 11.585 1.00 91.38 81 GLN A CA 1
ATOM 615 C C . GLN A 1 81 ? -4.923 -6.326 11.834 1.00 91.38 81 GLN A C 1
ATOM 617 O O . GLN A 1 81 ? -5.584 -6.212 12.867 1.00 91.38 81 GLN A O 1
ATOM 622 N N . GLU A 1 82 ? -5.204 -7.253 10.917 1.00 86.12 82 GLU A N 1
ATOM 623 C CA . GLU A 1 82 ? -6.275 -8.235 11.099 1.00 86.12 82 GLU A CA 1
ATOM 624 C C . GLU A 1 82 ? -6.013 -9.140 12.307 1.00 86.12 82 GLU A C 1
ATOM 626 O O . GLU A 1 82 ? -6.925 -9.386 13.100 1.00 86.12 82 GLU A O 1
ATOM 631 N N . SER A 1 83 ? -4.766 -9.582 12.495 1.00 88.94 83 SER A N 1
ATOM 632 C CA . SER A 1 83 ? -4.395 -10.409 13.647 1.00 88.94 83 SER A CA 1
ATOM 633 C C . SER A 1 83 ? -4.510 -9.655 14.978 1.00 88.94 83 SER A C 1
ATOM 635 O O . SER A 1 83 ? -5.125 -10.167 15.914 1.00 88.94 83 SER A O 1
ATOM 637 N N . GLU A 1 84 ? -4.022 -8.412 15.037 1.00 91.81 84 GLU A N 1
ATOM 638 C CA . GLU A 1 84 ? -4.110 -7.554 16.225 1.00 91.81 84 GLU A CA 1
ATOM 639 C C . GLU A 1 84 ? -5.574 -7.254 16.582 1.00 91.81 84 GLU A C 1
ATOM 641 O O . GLU A 1 84 ? -5.980 -7.342 17.743 1.00 91.81 84 GLU A O 1
ATOM 646 N N . LYS A 1 85 ? -6.413 -6.966 15.577 1.00 86.31 85 LYS A N 1
ATOM 647 C CA . LYS A 1 85 ? -7.849 -6.747 15.781 1.00 86.31 85 LYS A CA 1
ATOM 648 C C . LYS A 1 85 ? -8.537 -7.998 16.325 1.00 86.31 85 LYS A C 1
ATOM 650 O O . LYS A 1 85 ? -9.354 -7.883 17.239 1.00 86.31 85 LYS A O 1
ATOM 655 N N . GLN A 1 86 ? -8.225 -9.175 15.786 1.00 85.69 86 GLN A N 1
ATOM 656 C CA . GLN A 1 86 ? -8.817 -10.433 16.244 1.00 85.69 86 GLN A CA 1
ATOM 657 C C . GLN A 1 86 ? -8.445 -10.734 17.702 1.00 85.69 86 GLN A C 1
ATOM 659 O O . GLN A 1 86 ? -9.290 -11.193 18.475 1.00 85.69 86 GLN A O 1
ATOM 664 N N . GLU A 1 87 ? -7.210 -10.428 18.097 1.00 92.81 87 GLU A N 1
ATOM 665 C CA . GLU A 1 87 ? -6.756 -10.559 19.480 1.00 92.81 87 GLU A CA 1
ATOM 666 C C . GLU A 1 87 ? -7.510 -9.604 20.416 1.00 92.81 87 GLU A C 1
ATOM 668 O O . GLU A 1 87 ? -8.059 -10.035 21.434 1.00 92.81 87 GLU A O 1
ATOM 673 N N . LEU A 1 88 ? -7.613 -8.322 20.052 1.00 92.44 88 LEU A N 1
ATOM 674 C CA . LEU A 1 88 ? -8.364 -7.331 20.829 1.00 92.44 88 LEU A CA 1
ATOM 675 C C . LEU A 1 88 ? -9.842 -7.713 20.972 1.00 92.44 88 LEU A C 1
ATOM 677 O O . LEU A 1 88 ? -10.403 -7.577 22.061 1.00 92.44 88 LEU A O 1
ATOM 681 N N . LEU A 1 89 ? -10.463 -8.235 19.910 1.00 87.75 89 LEU A N 1
ATOM 682 C CA . LEU A 1 89 ? -11.840 -8.728 19.952 1.00 87.75 89 LEU A CA 1
ATOM 683 C C . LEU A 1 89 ? -11.984 -9.929 20.890 1.00 87.75 89 LEU A C 1
ATOM 685 O O . LEU A 1 89 ? -12.903 -9.950 21.705 1.00 87.75 89 LEU A O 1
ATOM 689 N N . SER A 1 90 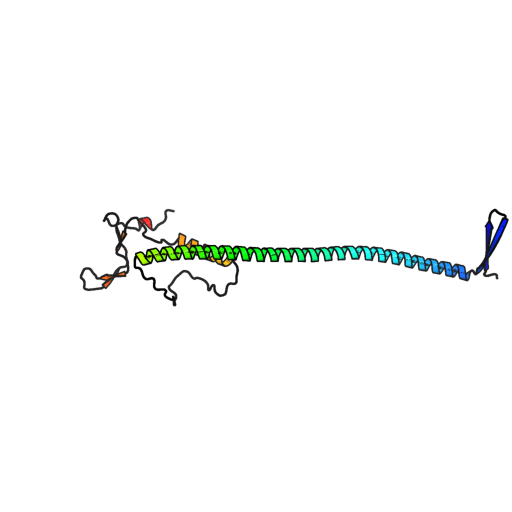? -11.065 -10.895 20.829 1.00 86.44 90 SER A N 1
ATOM 690 C CA . SER A 1 90 ? -11.063 -12.043 21.742 1.00 86.44 90 SER A CA 1
ATOM 691 C C . SER A 1 90 ? -10.930 -11.601 23.203 1.00 86.44 90 SER A C 1
ATOM 693 O O . SER A 1 90 ? -11.670 -12.069 24.070 1.00 86.44 90 SER A O 1
ATOM 695 N N . ASN A 1 91 ? -10.037 -10.649 23.478 1.00 93.50 91 ASN A N 1
ATOM 696 C CA . ASN A 1 91 ? -9.846 -10.090 24.815 1.00 93.50 91 ASN A CA 1
ATOM 697 C C . ASN A 1 91 ? -11.091 -9.336 25.306 1.00 93.50 91 ASN A C 1
ATOM 699 O O . ASN A 1 91 ? -11.513 -9.523 26.449 1.00 93.50 91 ASN A O 1
ATOM 703 N N . ALA A 1 92 ? -11.717 -8.528 24.445 1.00 90.12 92 ALA A N 1
ATOM 704 C CA . ALA A 1 92 ? -12.943 -7.806 24.772 1.00 90.12 92 ALA A CA 1
ATOM 705 C C . ALA A 1 92 ? -14.113 -8.762 25.052 1.00 90.12 92 ALA A C 1
ATOM 707 O O . ALA A 1 92 ? -14.794 -8.609 26.065 1.00 90.12 92 ALA A O 1
ATOM 708 N N . VAL A 1 93 ? -14.318 -9.778 24.205 1.00 90.75 93 VAL A N 1
ATOM 709 C CA . VAL A 1 93 ? -15.364 -10.798 24.395 1.00 90.75 93 VAL A CA 1
ATOM 710 C C . VAL A 1 93 ? -15.130 -11.589 25.679 1.00 90.75 93 VAL A C 1
ATOM 712 O O . VAL A 1 93 ? -16.075 -11.808 26.434 1.00 90.75 93 VAL A O 1
ATOM 715 N N . SER A 1 94 ? -13.882 -11.963 25.972 1.00 87.88 94 SER A N 1
ATOM 716 C CA . SER A 1 94 ? -13.527 -12.632 27.228 1.00 87.88 94 SER A CA 1
ATOM 717 C C . SER A 1 94 ? -13.890 -11.772 28.446 1.00 87.88 94 SER A C 1
ATOM 719 O O . SER A 1 94 ? -14.582 -12.240 29.350 1.00 87.88 94 SER A O 1
ATOM 721 N N . ASN A 1 95 ? -13.531 -10.482 28.426 1.00 93.06 95 ASN A N 1
ATOM 722 C CA . ASN A 1 95 ? -13.855 -9.542 29.503 1.00 93.06 95 ASN A CA 1
ATOM 723 C C . ASN A 1 95 ? -15.372 -9.352 29.671 1.00 93.06 95 ASN A C 1
ATOM 725 O O . ASN A 1 95 ? -15.884 -9.333 30.789 1.00 93.06 95 ASN A O 1
ATOM 729 N N . LEU A 1 96 ? -16.110 -9.241 28.564 1.00 84.62 96 LEU A N 1
ATOM 730 C CA . LEU A 1 96 ? -17.569 -9.127 28.589 1.00 84.62 96 LEU A CA 1
ATOM 731 C C . LEU A 1 96 ? -18.232 -10.389 29.138 1.00 84.62 96 LEU A C 1
ATOM 733 O O . LEU A 1 96 ? -19.184 -10.281 29.910 1.00 84.62 96 LEU A O 1
ATOM 737 N N . ASN A 1 97 ? -17.734 -11.570 28.778 1.00 85.50 97 ASN A N 1
ATOM 738 C CA . ASN A 1 97 ? -18.258 -12.832 29.287 1.00 85.50 97 ASN A CA 1
ATOM 739 C C . ASN A 1 97 ? -17.966 -12.996 30.787 1.00 85.50 97 ASN A C 1
ATOM 741 O O . ASN A 1 97 ? -18.839 -13.415 31.544 1.00 85.50 97 ASN A O 1
ATOM 745 N N . GLU A 1 98 ? -16.781 -12.581 31.245 1.00 89.31 98 GLU A N 1
ATOM 746 C CA . GLU A 1 98 ? -16.437 -12.542 32.670 1.00 89.31 98 GLU A CA 1
ATOM 747 C C . GLU A 1 98 ? -17.382 -11.614 33.448 1.00 89.31 98 GLU A C 1
ATOM 749 O O . GLU A 1 98 ? -17.966 -12.019 34.457 1.00 89.31 98 GLU A O 1
ATOM 754 N N . ARG A 1 99 ? -17.611 -10.393 32.945 1.00 85.38 99 ARG A N 1
ATOM 755 C CA . ARG A 1 99 ? -18.570 -9.449 33.544 1.00 85.38 99 ARG A CA 1
ATOM 756 C C . ARG A 1 99 ? -19.999 -9.988 33.519 1.00 85.38 99 ARG A C 1
ATOM 758 O O . ARG A 1 99 ? -20.715 -9.844 34.507 1.00 85.38 99 ARG A O 1
ATOM 765 N N . SER A 1 100 ? -20.408 -10.632 32.428 1.00 82.50 100 SER A N 1
ATOM 766 C CA . SER A 1 100 ? -21.741 -11.236 32.304 1.00 82.50 100 SER A CA 1
ATOM 767 C C . SER A 1 100 ? -21.926 -12.362 33.320 1.00 82.50 100 SER A C 1
ATOM 769 O O . SER A 1 100 ? -22.934 -12.387 34.016 1.00 82.50 100 SER A O 1
ATOM 771 N N . SER A 1 101 ? -20.914 -13.214 33.511 1.00 80.88 101 SER A N 1
ATOM 772 C CA . SER A 1 101 ? -20.914 -14.272 34.529 1.00 80.88 101 SER A CA 1
ATOM 773 C C . SER A 1 101 ? -21.005 -13.718 35.959 1.00 80.88 101 SER A C 1
ATOM 775 O O . SER A 1 101 ? -21.753 -14.238 36.792 1.00 80.88 101 SER A O 1
ATOM 777 N N . GLN A 1 102 ? -20.304 -12.617 36.255 1.00 83.44 102 GLN A N 1
ATOM 778 C CA . GLN A 1 102 ? -20.428 -11.926 37.545 1.00 83.44 102 GLN A CA 1
ATOM 779 C C . GLN A 1 102 ? -21.847 -11.387 37.761 1.00 83.44 102 GLN A C 1
ATOM 781 O O . GLN A 1 102 ? -22.416 -11.562 38.841 1.00 83.44 102 GLN A O 1
ATOM 786 N N . ILE A 1 103 ? -22.438 -10.780 36.730 1.00 81.06 103 ILE A N 1
ATOM 787 C CA . ILE A 1 103 ? -23.810 -10.267 36.765 1.00 81.06 103 ILE A CA 1
ATOM 788 C C . ILE A 1 103 ? -24.815 -11.414 36.944 1.00 81.06 103 ILE A C 1
ATOM 790 O O . ILE A 1 103 ? -25.698 -11.306 37.790 1.00 81.06 103 ILE A O 1
ATOM 794 N N . GLU A 1 104 ? -24.657 -12.538 36.244 1.00 75.12 104 GLU A N 1
ATOM 795 C CA . GLU A 1 104 ? -25.493 -13.735 36.415 1.00 75.12 104 GLU A CA 1
ATOM 796 C C . GLU A 1 104 ? -25.381 -14.331 37.825 1.00 75.12 104 GLU A C 1
ATOM 798 O O . GLU A 1 104 ? -26.383 -14.725 38.425 1.00 75.12 104 GLU A O 1
ATOM 803 N N . SER A 1 105 ? -24.180 -14.356 38.406 1.00 77.69 105 SER A N 1
ATOM 804 C CA . SER A 1 105 ? -23.960 -14.799 39.790 1.00 77.69 105 SER A CA 1
ATOM 805 C C . SER A 1 105 ? -24.662 -13.887 40.804 1.00 77.69 105 SER A C 1
ATOM 807 O O . SER A 1 105 ? -25.240 -14.354 41.787 1.00 77.69 105 SER A O 1
ATOM 809 N N . ILE A 1 106 ? -24.678 -12.576 40.552 1.00 78.00 106 ILE A N 1
ATOM 810 C CA . ILE A 1 106 ? -25.412 -11.614 41.381 1.00 78.00 106 ILE A CA 1
ATOM 811 C C . ILE A 1 106 ? -26.926 -11.773 41.172 1.00 78.00 106 ILE A C 1
ATOM 813 O O . ILE A 1 106 ? -27.673 -11.855 42.144 1.00 78.00 106 ILE A O 1
ATOM 817 N N . LEU A 1 107 ? -27.394 -11.882 39.928 1.00 64.62 107 LEU A N 1
ATOM 818 C CA . LEU A 1 107 ? -28.817 -12.007 39.592 1.00 64.62 107 LEU A CA 1
ATOM 819 C C . LEU A 1 107 ? -29.427 -13.324 40.080 1.00 64.62 107 LEU A C 1
ATOM 821 O O . LEU A 1 107 ? -30.553 -13.325 40.577 1.00 64.62 107 LEU A O 1
ATOM 825 N N . SER A 1 108 ? -28.681 -14.429 40.011 1.00 70.44 108 SER A N 1
ATOM 826 C CA . SER A 1 108 ? -29.094 -15.723 40.570 1.00 70.44 108 SER A CA 1
ATOM 827 C C . SER A 1 108 ? -29.182 -15.686 42.096 1.00 70.44 108 SER A C 1
ATOM 829 O O . SER A 1 108 ? -30.143 -16.219 42.652 1.00 70.44 108 SER A O 1
ATOM 831 N N . LYS A 1 109 ? -28.266 -14.980 42.779 1.00 69.12 109 LYS A N 1
ATOM 832 C CA . LYS A 1 109 ? -28.386 -14.690 44.221 1.00 69.12 109 LYS A CA 1
ATOM 833 C C . LYS A 1 109 ? -29.610 -13.833 44.552 1.00 69.12 109 LYS A C 1
ATOM 835 O O . LYS A 1 109 ? -30.180 -13.996 45.626 1.00 69.12 109 LYS A O 1
ATOM 840 N N . VAL A 1 110 ? -30.019 -12.944 43.647 1.00 69.38 110 VAL A N 1
ATOM 841 C CA . VAL A 1 110 ? -31.202 -12.076 43.800 1.00 69.38 110 VAL A CA 1
ATOM 842 C C . VAL A 1 110 ? -32.502 -12.769 43.331 1.00 69.38 110 VAL A C 1
ATOM 844 O O . VAL A 1 110 ? -33.595 -12.289 43.619 1.00 69.38 110 VAL A O 1
ATOM 847 N N . GLY A 1 111 ? -32.423 -13.941 42.688 1.00 50.25 111 GLY A N 1
ATOM 848 C CA . GLY A 1 111 ? -33.581 -14.762 42.304 1.00 50.25 111 GLY A CA 1
ATOM 849 C C . GLY A 1 111 ? -34.318 -14.311 41.035 1.00 50.25 111 GLY A C 1
ATOM 850 O O . GLY A 1 111 ? -35.455 -14.730 40.807 1.00 50.25 111 GLY A O 1
ATOM 851 N N . ILE A 1 112 ? -33.698 -13.474 40.196 1.00 58.47 112 ILE A N 1
ATOM 852 C CA . ILE A 1 112 ? -34.312 -12.945 38.968 1.00 58.47 112 ILE A CA 1
ATOM 853 C C . ILE A 1 112 ? -34.019 -13.896 37.799 1.00 58.47 112 ILE A C 1
ATOM 855 O O . ILE A 1 112 ? -32.875 -14.042 37.374 1.00 58.47 112 ILE A O 1
ATOM 859 N N . LYS A 1 113 ? -35.059 -14.546 37.259 1.00 49.75 113 LYS A N 1
ATOM 860 C CA . LYS A 1 113 ? -34.974 -15.343 36.022 1.00 49.75 113 LYS A CA 1
ATOM 861 C C . LYS A 1 113 ? -35.096 -14.416 34.814 1.00 49.75 113 LYS A C 1
ATOM 863 O O . LYS A 1 113 ? -36.145 -13.803 34.634 1.00 49.75 113 LYS A O 1
ATOM 868 N N . ILE A 1 114 ? -34.054 -14.335 33.990 1.00 54.06 114 ILE A N 1
ATOM 869 C CA . ILE A 1 114 ? -34.067 -13.571 32.737 1.00 54.06 114 ILE A CA 1
ATOM 870 C C . ILE A 1 114 ? -34.697 -14.454 31.646 1.00 54.06 114 ILE A C 1
ATOM 872 O O . ILE A 1 114 ? -34.135 -15.505 31.329 1.00 54.06 114 ILE A O 1
ATOM 876 N N . PRO A 1 115 ? -35.857 -14.094 31.072 1.00 50.97 115 PRO A N 1
ATOM 877 C CA . PRO A 1 115 ? -36.353 -14.760 29.880 1.00 50.97 115 PRO A CA 1
ATOM 878 C C . PRO A 1 115 ? -35.504 -14.320 28.681 1.00 50.97 115 PRO A C 1
ATOM 880 O O . PRO A 1 115 ? -35.521 -13.155 28.290 1.00 50.97 115 PRO A O 1
ATOM 883 N N . VAL A 1 116 ? -34.762 -15.258 28.093 1.00 50.22 116 VAL A N 1
ATOM 884 C CA . VAL A 1 116 ? -34.110 -15.075 26.791 1.00 50.22 116 VAL A CA 1
ATOM 885 C C .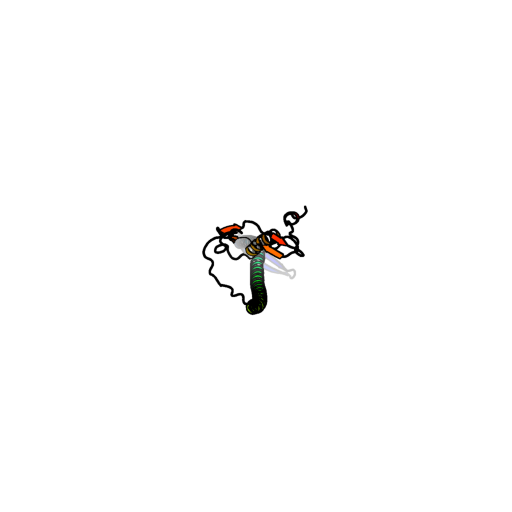 VAL A 1 116 ? -35.204 -15.190 25.729 1.00 50.22 116 VAL A C 1
ATOM 887 O O . VAL A 1 116 ? -35.521 -16.280 25.260 1.00 50.22 116 VAL A O 1
ATOM 890 N N . GLY A 1 117 ? -35.888 -14.080 25.456 1.00 42.22 117 GLY A N 1
ATOM 891 C CA . GLY A 1 117 ? -36.932 -14.002 24.437 1.00 42.22 117 GLY A CA 1
ATOM 892 C C . GLY A 1 117 ? -36.367 -13.495 23.116 1.00 42.22 117 GLY A C 1
ATOM 893 O O . GLY A 1 117 ? -35.863 -12.376 23.060 1.00 42.22 117 GLY A O 1
ATOM 894 N N . GLU A 1 118 ? -36.482 -14.297 22.055 1.00 46.00 118 GLU A N 1
ATOM 895 C CA . GLU A 1 118 ? -36.342 -13.846 20.668 1.00 46.00 118 GLU A CA 1
ATOM 896 C C . GLU A 1 118 ? -37.353 -12.719 20.399 1.00 46.00 118 GLU A C 1
ATOM 898 O O . GLU A 1 118 ? -38.565 -12.937 20.326 1.00 46.00 118 GLU A O 1
ATOM 903 N N . GLY A 1 119 ? -36.861 -11.486 20.304 1.00 45.19 119 GLY A N 1
ATOM 904 C CA . GLY A 1 119 ? -37.679 -10.311 20.033 1.00 45.19 119 GLY A CA 1
ATOM 905 C C . GLY A 1 119 ? -38.036 -10.207 18.554 1.00 45.19 119 GLY A C 1
ATOM 906 O O . GLY A 1 119 ? -37.299 -9.603 17.782 1.00 45.19 119 GLY A O 1
ATOM 907 N N . ASN A 1 120 ? -39.185 -10.762 18.170 1.00 55.06 120 ASN A N 1
ATOM 908 C CA . ASN A 1 120 ? -39.916 -10.337 16.980 1.00 55.06 120 ASN A CA 1
ATOM 909 C C . ASN A 1 120 ? -40.786 -9.118 17.342 1.00 55.06 120 ASN A C 1
ATOM 911 O O . ASN A 1 120 ? -41.484 -9.136 18.354 1.00 55.06 120 ASN A O 1
ATOM 915 N N . GLN A 1 121 ? -40.799 -8.133 16.443 1.00 49.22 121 GLN A N 1
ATOM 916 C CA . GLN A 1 121 ? -41.682 -6.959 16.369 1.00 49.22 121 GLN A CA 1
ATOM 917 C C . GLN A 1 121 ? -41.224 -5.679 17.087 1.00 49.22 121 GLN A C 1
ATOM 919 O O . GLN A 1 121 ? -41.375 -5.471 18.290 1.00 49.22 121 GLN A O 1
ATOM 924 N N . ASN A 1 122 ? -40.730 -4.784 16.226 1.00 58.41 122 ASN A N 1
ATOM 925 C CA . ASN A 1 122 ? -40.648 -3.330 16.315 1.00 58.41 122 ASN A CA 1
ATOM 926 C C . ASN A 1 122 ? -41.491 -2.696 17.427 1.00 58.41 122 ASN A C 1
ATOM 928 O O . ASN A 1 122 ? -42.714 -2.617 17.334 1.00 58.41 122 ASN A O 1
ATOM 932 N N . SER A 1 123 ? -40.803 -2.110 18.403 1.00 46.09 123 SER A N 1
ATOM 933 C CA . SER A 1 123 ? -41.379 -1.146 19.337 1.00 46.09 123 SER A CA 1
ATOM 934 C C . SER A 1 123 ? -40.523 0.119 19.334 1.00 46.09 123 SER A C 1
ATOM 936 O O . SER A 1 123 ? -39.583 0.234 20.108 1.00 46.09 123 SER A O 1
ATOM 938 N N . GLY A 1 124 ? -40.829 1.029 18.402 1.00 47.06 124 GLY A N 1
ATOM 939 C CA . GLY A 1 124 ? -40.633 2.484 18.515 1.00 47.06 124 GLY A CA 1
ATOM 940 C C . GLY A 1 124 ? -39.284 3.043 18.986 1.00 47.06 124 GLY A C 1
ATOM 941 O O . GLY A 1 124 ? -39.271 4.146 19.524 1.00 47.06 124 GLY A O 1
ATOM 942 N N . GLY A 1 125 ? -38.176 2.322 18.823 1.00 51.44 125 GLY A N 1
ATOM 943 C CA . GLY A 1 125 ? -36.836 2.838 19.099 1.00 51.44 125 GLY A CA 1
ATOM 944 C C . GLY A 1 125 ? -36.301 3.712 17.956 1.00 51.44 125 GLY A C 1
ATOM 945 O O . GLY A 1 125 ? -36.857 3.680 16.853 1.00 51.44 125 GLY A O 1
ATOM 946 N N . PRO A 1 126 ? -35.220 4.480 18.190 1.00 48.44 126 PRO A N 1
ATOM 947 C CA . PRO A 1 126 ? -34.491 5.165 17.126 1.00 48.44 126 PRO A CA 1
ATOM 948 C C . PRO A 1 126 ? -34.204 4.199 15.971 1.00 48.44 126 PRO A C 1
ATOM 950 O O . PRO A 1 126 ? -33.816 3.055 16.208 1.00 48.44 126 PRO A O 1
ATOM 953 N N . TYR A 1 127 ? -34.432 4.641 14.732 1.00 52.31 127 TYR A N 1
ATOM 954 C CA . TYR A 1 127 ? -34.232 3.813 13.544 1.00 52.31 127 TYR A CA 1
ATOM 955 C C . TYR A 1 127 ? -32.779 3.328 13.474 1.00 52.31 127 TYR A C 1
ATOM 957 O O . TYR A 1 127 ? -31.864 4.126 13.280 1.00 52.31 127 TYR A O 1
ATOM 965 N N . ILE A 1 128 ? -32.579 2.018 13.620 1.00 53.41 128 ILE A N 1
ATOM 966 C CA . ILE A 1 128 ? -31.315 1.351 13.315 1.00 53.41 128 ILE A CA 1
ATOM 967 C C . ILE A 1 128 ? -31.447 0.878 11.871 1.00 53.41 128 ILE A C 1
ATOM 969 O O . ILE A 1 128 ? -32.293 0.035 11.570 1.00 53.41 128 ILE A O 1
ATOM 973 N N . ALA A 1 129 ? -30.665 1.472 10.970 1.00 54.78 129 ALA A N 1
ATOM 974 C CA . ALA A 1 129 ? -30.613 1.027 9.584 1.00 54.78 129 ALA A CA 1
ATOM 975 C C . ALA A 1 129 ? -30.207 -0.451 9.536 1.00 54.78 129 ALA A C 1
ATOM 977 O O . ALA A 1 129 ? -29.376 -0.886 10.329 1.00 54.78 129 ALA A O 1
ATOM 978 N N . ASP A 1 130 ? -30.811 -1.213 8.623 1.00 52.03 130 ASP A N 1
ATOM 979 C CA . ASP A 1 130 ? -30.528 -2.634 8.428 1.00 52.03 130 ASP A CA 1
ATOM 980 C C . ASP A 1 130 ? -29.024 -2.861 8.175 1.00 52.03 130 ASP A C 1
ATOM 982 O O . ASP A 1 130 ? -28.499 -2.624 7.088 1.00 52.03 130 ASP A O 1
ATOM 986 N N . ILE A 1 131 ? -28.333 -3.289 9.233 1.00 54.28 131 ILE A N 1
ATOM 987 C CA . ILE A 1 131 ? -26.877 -3.471 9.307 1.00 54.28 131 ILE A CA 1
ATOM 988 C C . ILE A 1 131 ? -26.430 -4.718 8.526 1.00 54.28 131 ILE A C 1
ATOM 990 O O . ILE A 1 131 ? -25.236 -4.968 8.383 1.00 54.28 131 ILE A O 1
ATOM 994 N N . SER A 1 132 ? -27.374 -5.523 8.026 1.00 52.62 132 SER A N 1
ATOM 995 C CA . SER A 1 132 ? -27.076 -6.806 7.383 1.00 52.62 132 SER A CA 1
ATOM 996 C C . SER A 1 132 ? -26.430 -6.678 5.998 1.00 52.62 132 SER A C 1
ATOM 998 O O . SER A 1 132 ? -25.813 -7.635 5.536 1.00 52.62 132 SER A O 1
ATOM 1000 N N . ASN A 1 133 ? -26.514 -5.508 5.351 1.00 51.41 133 ASN A N 1
ATOM 1001 C CA . ASN A 1 133 ? -26.017 -5.286 3.984 1.00 51.41 133 ASN A CA 1
ATOM 1002 C C . ASN A 1 133 ? -24.973 -4.163 3.839 1.00 51.41 133 ASN A C 1
ATOM 1004 O O . ASN A 1 133 ? -24.613 -3.816 2.713 1.00 51.41 133 ASN A O 1
ATOM 1008 N N . MET A 1 134 ? -24.455 -3.601 4.936 1.00 47.47 134 MET A N 1
ATOM 1009 C CA . MET A 1 134 ? -23.409 -2.571 4.878 1.00 47.47 134 MET A CA 1
ATOM 1010 C C . MET A 1 134 ? -22.050 -3.206 5.194 1.00 47.47 134 MET A C 1
ATOM 1012 O O . MET A 1 134 ? -21.789 -3.668 6.302 1.00 47.47 134 MET A O 1
ATOM 1016 N N . GLY A 1 135 ? -21.232 -3.359 4.155 1.00 46.53 135 GLY A N 1
ATOM 1017 C CA . GLY A 1 135 ? -20.029 -4.180 4.182 1.00 46.53 135 GLY A CA 1
ATOM 1018 C C . GLY A 1 135 ? -18.916 -3.652 5.090 1.00 46.53 135 GLY A C 1
ATOM 1019 O O . GLY A 1 135 ? -18.433 -2.545 4.901 1.00 46.53 135 GLY A O 1
ATOM 1020 N N . ASN A 1 136 ? -18.445 -4.522 5.990 1.00 52.66 136 ASN A N 1
ATOM 1021 C CA . ASN A 1 136 ? -17.045 -4.727 6.399 1.00 52.66 136 ASN A CA 1
ATOM 1022 C C . ASN A 1 136 ? -16.101 -3.511 6.529 1.00 52.66 136 ASN A C 1
ATOM 1024 O O . ASN A 1 136 ? -14.901 -3.647 6.299 1.00 52.66 136 ASN A O 1
ATOM 1028 N N . SER A 1 137 ? -16.581 -2.353 6.978 1.00 54.41 137 SER A N 1
ATOM 1029 C CA . SER A 1 137 ? -15.714 -1.217 7.304 1.00 54.41 137 SER A CA 1
ATOM 1030 C C . SER A 1 137 ? -15.805 -0.928 8.798 1.00 54.41 137 SER A C 1
ATOM 1032 O O . SER A 1 137 ? -16.878 -0.676 9.339 1.00 54.41 137 SER A O 1
ATOM 1034 N N . GLY A 1 138 ? -14.666 -1.004 9.498 1.00 57.34 138 GLY A N 1
ATOM 1035 C CA . GLY A 1 138 ? -14.583 -0.694 10.933 1.00 57.34 138 GLY A CA 1
ATOM 1036 C C . GLY A 1 138 ? -15.061 0.723 11.275 1.00 57.34 138 GLY A C 1
ATOM 1037 O O . GLY A 1 138 ? -15.480 0.968 12.405 1.00 57.34 138 GLY A O 1
ATOM 1038 N N . ASP A 1 139 ? -15.065 1.607 10.280 1.00 56.06 139 ASP A N 1
ATOM 1039 C CA . ASP A 1 139 ? -15.530 2.987 10.375 1.00 56.06 139 ASP A CA 1
ATOM 1040 C C . ASP A 1 139 ? -17.055 3.078 10.580 1.00 56.06 139 ASP A C 1
ATOM 1042 O O . ASP A 1 139 ? -17.523 3.930 11.337 1.00 56.06 139 ASP A O 1
ATOM 1046 N N . ASP A 1 140 ? -17.830 2.141 10.022 1.00 59.47 140 ASP A N 1
ATOM 1047 C CA . ASP A 1 140 ? -19.294 2.123 10.150 1.00 59.47 140 ASP A CA 1
ATOM 1048 C C . ASP A 1 140 ? -19.724 1.713 11.567 1.00 59.47 140 ASP A C 1
ATOM 1050 O O . ASP A 1 140 ? -20.628 2.305 12.159 1.00 59.47 140 ASP A O 1
ATOM 1054 N N . ALA A 1 141 ? -19.023 0.745 12.166 1.00 59.78 141 ALA A N 1
ATOM 1055 C CA . ALA A 1 141 ? -19.261 0.337 13.551 1.00 59.78 141 ALA A CA 1
ATOM 1056 C C . ALA A 1 141 ? -18.874 1.442 14.548 1.00 59.78 141 ALA A C 1
ATOM 1058 O O . ALA A 1 141 ? -19.546 1.620 15.568 1.00 59.78 141 ALA A O 1
ATOM 1059 N N . LEU A 1 142 ? -17.818 2.207 14.247 1.00 64.25 142 LEU A N 1
ATOM 1060 C CA . LEU A 1 142 ? -17.420 3.358 15.052 1.00 64.25 142 LEU A CA 1
ATOM 1061 C C . LEU A 1 142 ? -18.476 4.465 14.986 1.00 64.25 142 LEU A C 1
ATOM 1063 O O . LEU A 1 142 ? -18.828 5.011 16.030 1.00 64.25 142 LEU A O 1
ATOM 1067 N N . PHE A 1 143 ? -19.021 4.747 13.800 1.00 67.81 143 PHE A N 1
ATOM 1068 C CA . PHE A 1 143 ? -20.084 5.733 13.604 1.00 67.81 143 PHE A CA 1
ATOM 1069 C C . PHE A 1 143 ? -21.370 5.358 14.354 1.00 67.81 143 PHE A C 1
ATOM 1071 O O . PHE A 1 143 ? -21.909 6.171 15.108 1.00 67.81 143 PHE A O 1
ATOM 1078 N N . VAL A 1 144 ? -21.819 4.105 14.224 1.00 66.12 144 VAL A N 1
ATOM 1079 C CA . VAL A 1 144 ? -23.009 3.598 14.932 1.00 66.12 144 VAL A CA 1
ATOM 1080 C C . VAL A 1 144 ? -22.806 3.636 16.448 1.00 66.12 144 VAL A C 1
ATOM 1082 O O . VAL A 1 144 ? -23.701 4.052 17.184 1.00 66.12 144 VAL A O 1
ATOM 1085 N N . SER A 1 145 ? -21.620 3.257 16.930 1.00 69.56 145 SER A N 1
ATOM 1086 C CA . SER A 1 145 ? -21.285 3.330 18.355 1.00 69.56 145 SER A CA 1
ATOM 1087 C C . SER A 1 145 ? -21.298 4.773 18.870 1.00 69.56 145 SER A C 1
ATOM 1089 O O . SER A 1 145 ? -21.890 5.049 19.911 1.00 69.56 145 SER A O 1
ATOM 1091 N N . GLN A 1 146 ? -20.730 5.717 18.112 1.00 69.81 146 GLN A N 1
ATOM 1092 C CA . GLN A 1 146 ? -20.743 7.144 18.456 1.00 69.81 146 GLN A CA 1
ATOM 1093 C C . GLN A 1 146 ? -22.170 7.692 18.554 1.00 69.81 146 GLN A C 1
ATOM 1095 O O . GLN A 1 146 ? -22.497 8.427 19.487 1.00 69.81 146 GLN A O 1
ATOM 1100 N N . GLN A 1 147 ? -23.040 7.279 17.632 1.00 69.62 147 GLN A N 1
ATOM 1101 C CA . GLN A 1 147 ? -24.447 7.653 17.653 1.00 69.62 147 GLN A CA 1
ATOM 1102 C C . GLN A 1 147 ? -25.163 7.082 18.887 1.00 69.62 147 GLN A C 1
ATOM 1104 O O . GLN A 1 147 ? -25.886 7.811 19.566 1.00 69.62 147 GLN A O 1
ATOM 1109 N N . LEU A 1 148 ? -24.920 5.814 19.233 1.00 69.69 148 LEU A N 1
ATOM 1110 C CA . LEU A 1 148 ? -25.487 5.193 20.434 1.00 69.69 148 LEU A CA 1
ATOM 1111 C C . LEU A 1 148 ? -25.008 5.871 21.721 1.00 69.69 148 LEU A C 1
ATOM 1113 O O . LEU A 1 148 ? -25.827 6.120 22.603 1.00 69.69 148 LEU A O 1
ATOM 1117 N N . ILE A 1 149 ? -23.723 6.223 21.814 1.00 75.19 149 ILE A N 1
ATOM 1118 C CA . ILE A 1 149 ? -23.174 6.949 22.968 1.00 75.19 149 ILE A CA 1
ATOM 1119 C C . ILE A 1 149 ? -23.878 8.300 23.128 1.00 75.19 149 ILE A C 1
ATOM 1121 O O . ILE A 1 149 ? -24.356 8.598 24.219 1.00 75.19 149 ILE A O 1
ATOM 1125 N N . SER A 1 150 ? -24.059 9.061 22.042 1.00 68.19 150 SER A N 1
ATOM 1126 C CA . SER A 1 150 ? -24.744 10.363 22.109 1.00 68.19 150 SER A CA 1
ATOM 1127 C C . SER A 1 150 ? -26.199 10.257 22.590 1.00 68.19 150 SER A C 1
ATOM 1129 O O . SER A 1 150 ? -26.711 11.135 23.287 1.00 68.19 150 SER A O 1
ATOM 1131 N N . ILE A 1 151 ? -26.875 9.153 22.259 1.00 70.50 151 ILE A N 1
ATOM 1132 C CA . ILE A 1 151 ? -28.248 8.890 22.699 1.00 70.50 151 ILE A CA 1
ATOM 1133 C C . ILE A 1 151 ? -28.259 8.505 24.176 1.00 70.50 151 ILE A C 1
ATOM 1135 O O . ILE A 1 151 ? -29.097 8.993 24.924 1.00 70.50 151 ILE A O 1
ATOM 1139 N N . VAL A 1 152 ? -27.331 7.655 24.616 1.00 72.25 152 VAL A N 1
ATOM 1140 C CA . VAL A 1 152 ? -27.236 7.242 26.023 1.00 72.25 152 VAL A CA 1
ATOM 1141 C C . VAL A 1 152 ? -26.905 8.429 26.928 1.00 72.25 152 VAL A C 1
ATOM 1143 O O . VAL A 1 152 ? -27.478 8.532 28.007 1.00 72.25 152 VAL A O 1
ATOM 1146 N N . GLU A 1 153 ? -26.048 9.348 26.481 1.00 69.69 153 GLU A N 1
ATOM 1147 C CA . GLU A 1 153 ? -25.703 10.568 27.227 1.00 69.69 153 GLU A CA 1
ATOM 1148 C C . GLU A 1 153 ? -26.876 11.547 27.355 1.00 69.69 153 GLU A C 1
ATOM 1150 O O . GLU A 1 153 ? -26.970 12.280 28.338 1.00 69.69 153 GLU A O 1
ATOM 1155 N N . THR A 1 154 ? -27.784 11.557 26.379 1.00 67.50 154 THR A N 1
ATOM 1156 C CA . THR A 1 154 ? -28.948 12.455 26.366 1.00 67.50 154 THR 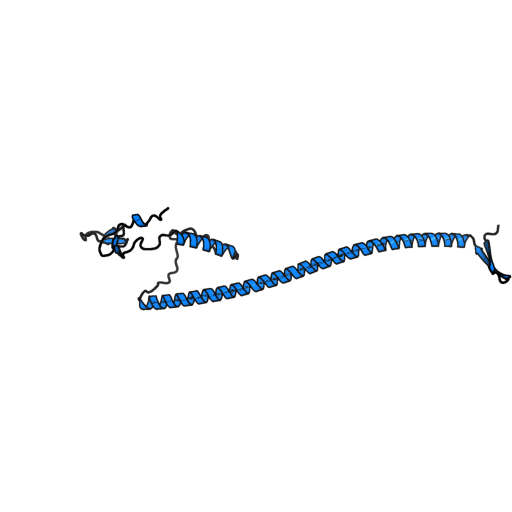A CA 1
ATOM 1157 C C . THR A 1 154 ? -30.213 11.815 26.929 1.00 67.50 154 THR A C 1
ATOM 1159 O O . THR A 1 154 ? -31.194 12.518 27.179 1.00 67.50 154 THR A O 1
ATOM 1162 N N . LEU A 1 155 ? -30.214 10.499 27.155 1.00 72.81 155 LEU A N 1
ATOM 1163 C CA . LEU A 1 155 ? -31.360 9.786 27.698 1.00 72.81 155 LEU A CA 1
ATOM 1164 C C . LEU A 1 155 ? -31.375 9.938 29.228 1.00 72.81 155 LEU A C 1
ATOM 1166 O O . LEU A 1 155 ? -30.466 9.436 29.891 1.00 72.81 155 LEU A O 1
ATOM 1170 N N . PRO A 1 156 ? -32.401 10.579 29.824 1.00 68.06 156 PRO A N 1
ATOM 1171 C CA . PRO A 1 156 ? -32.524 10.686 31.274 1.00 68.06 156 PRO A CA 1
ATOM 1172 C C . PRO A 1 156 ? -32.898 9.318 31.859 1.00 68.06 156 PRO A C 1
ATOM 1174 O O . PRO A 1 156 ? -34.063 9.010 32.118 1.00 68.06 156 PRO A O 1
ATOM 1177 N N . LEU A 1 157 ? -31.892 8.462 32.017 1.00 70.38 157 LEU A N 1
ATOM 1178 C CA . LEU A 1 157 ? -32.019 7.139 32.604 1.00 70.38 157 LEU A CA 1
ATOM 1179 C C . LEU A 1 157 ? -31.901 7.247 34.124 1.00 70.38 157 LEU A C 1
ATOM 1181 O O . LEU A 1 157 ? -30.832 7.531 34.658 1.00 70.38 157 LEU A O 1
ATOM 1185 N N . GLY A 1 158 ? -32.998 6.967 34.825 1.00 71.25 158 GLY A N 1
ATOM 1186 C CA . GLY A 1 158 ? -32.999 6.801 36.278 1.00 71.25 158 GLY A CA 1
ATOM 1187 C C . GLY A 1 158 ? -33.997 7.689 37.011 1.00 71.25 158 GLY A C 1
ATOM 1188 O O . GLY A 1 158 ? -34.902 8.279 36.424 1.00 71.25 158 GLY A O 1
ATOM 1189 N N . ILE A 1 159 ? -33.850 7.724 38.336 1.00 73.06 159 ILE A N 1
ATOM 1190 C CA . ILE A 1 159 ? -34.660 8.571 39.209 1.00 73.06 159 ILE A CA 1
ATOM 1191 C C . ILE A 1 159 ? -34.056 9.986 39.149 1.00 73.06 159 ILE A C 1
ATOM 1193 O O . ILE A 1 159 ? -32.881 10.140 39.474 1.00 73.06 159 ILE A O 1
ATOM 1197 N N . PRO A 1 160 ? -34.816 11.015 38.734 1.00 74.56 160 PRO A N 1
ATOM 1198 C CA . PRO A 1 160 ? -34.296 12.367 38.496 1.00 74.56 160 PRO A CA 1
ATOM 1199 C C . PRO A 1 160 ? -33.810 13.099 39.758 1.00 74.56 160 PRO A C 1
ATOM 1201 O O . PRO A 1 160 ? -33.123 14.106 39.646 1.00 74.56 160 PRO A O 1
ATOM 1204 N N . CYS A 1 161 ? -34.162 12.634 40.958 1.00 74.94 161 CYS A N 1
ATOM 1205 C CA . CYS A 1 161 ? -33.735 13.232 42.221 1.00 74.94 161 CYS A CA 1
ATOM 1206 C C . CYS A 1 161 ? -33.484 12.155 43.282 1.00 74.94 161 CYS A C 1
ATOM 1208 O O . CYS A 1 161 ? -33.964 11.028 43.152 1.00 74.94 161 CYS A O 1
ATOM 1210 N N . GLU A 1 162 ? -32.757 12.503 44.346 1.00 77.62 162 GLU A N 1
ATOM 1211 C CA . GLU A 1 162 ? -32.575 11.609 45.493 1.00 77.62 162 GLU A CA 1
ATOM 1212 C C . GLU A 1 162 ? -33.934 11.182 46.072 1.00 77.62 162 GLU A C 1
ATOM 1214 O O . GLU A 1 162 ? -34.874 11.976 46.170 1.00 77.62 162 GLU A O 1
ATOM 1219 N N . GLY A 1 163 ? -34.049 9.897 46.407 1.00 81.00 163 GLY A N 1
ATOM 1220 C CA . GLY A 1 163 ? -35.272 9.299 46.930 1.00 81.00 163 GLY A CA 1
ATOM 1221 C C . GLY A 1 163 ? -35.578 7.939 46.314 1.00 81.00 163 GLY A C 1
ATOM 1222 O O . GLY A 1 163 ? -34.800 7.377 45.542 1.00 81.00 163 GLY A O 1
ATOM 1223 N N . TYR A 1 164 ? -36.736 7.393 46.670 1.00 81.75 164 TYR A N 1
ATOM 1224 C CA . TYR A 1 164 ? -37.250 6.147 46.110 1.00 81.75 164 TYR A CA 1
ATOM 1225 C C . TYR A 1 164 ? -38.607 6.368 45.448 1.00 81.75 164 TYR A C 1
ATOM 1227 O O . TYR A 1 164 ? -39.393 7.235 45.839 1.00 81.75 164 TYR A O 1
ATOM 1235 N N . LEU A 1 165 ? -38.887 5.545 44.442 1.00 80.56 165 LEU A N 1
ATOM 1236 C CA . LEU A 1 165 ? -40.170 5.508 43.759 1.00 80.56 165 LEU A CA 1
ATOM 1237 C C . LEU A 1 165 ? -41.236 4.946 44.713 1.00 80.56 165 LEU A C 1
ATOM 1239 O O . LEU A 1 165 ? -41.275 3.741 44.961 1.00 80.56 165 LEU A O 1
ATOM 1243 N N . SER A 1 166 ? -42.106 5.799 45.255 1.00 81.88 166 SER A N 1
ATOM 1244 C CA . SER A 1 166 ? -43.238 5.352 46.083 1.00 81.88 166 SER A CA 1
ATOM 1245 C C . SER A 1 166 ? -44.402 4.840 45.237 1.00 81.88 166 SER A C 1
ATOM 1247 O O . SER A 1 166 ? -45.202 4.023 45.699 1.00 81.88 166 SER A O 1
ATOM 1249 N N . SER A 1 167 ? -44.500 5.296 43.986 1.00 78.69 167 SER A N 1
ATOM 1250 C CA . SER A 1 167 ? -45.483 4.805 43.028 1.00 78.69 167 SER A CA 1
ATOM 1251 C C . SER A 1 167 ? -44.938 4.766 41.609 1.00 78.69 167 SER A C 1
ATOM 1253 O O . SER A 1 167 ? -44.512 5.790 41.084 1.00 78.69 167 SER A O 1
ATOM 1255 N N . SER A 1 168 ? -45.055 3.606 40.963 1.00 79.56 168 SER A N 1
ATOM 1256 C CA . SER A 1 168 ? -44.759 3.423 39.544 1.00 79.56 168 SER A CA 1
ATOM 1257 C C . SER A 1 168 ? -45.941 3.796 38.645 1.00 79.56 168 SER A C 1
ATOM 1259 O O . SER A 1 168 ? -47.079 3.965 39.097 1.00 79.56 168 SER A O 1
ATOM 1261 N N . PHE A 1 169 ? -45.659 3.881 37.348 1.00 79.31 169 PHE A N 1
ATOM 1262 C CA . PHE A 1 169 ? -46.671 3.903 36.298 1.00 79.31 169 PHE A CA 1
ATOM 1263 C C . PHE A 1 169 ? -47.358 2.538 36.156 1.00 79.31 169 PHE A C 1
ATOM 1265 O O . PHE A 1 169 ? -46.785 1.506 36.515 1.00 79.31 169 PHE A O 1
ATOM 1272 N N . GLY A 1 170 ? -48.571 2.530 35.597 1.00 81.94 170 GLY A N 1
ATOM 1273 C CA . GLY A 1 170 ? -49.282 1.301 35.224 1.00 81.94 170 GLY A CA 1
ATOM 1274 C C . GLY A 1 170 ? -50.733 1.265 35.694 1.00 81.94 170 GLY A C 1
ATOM 1275 O O . GLY A 1 170 ? -51.299 2.278 36.086 1.00 81.94 170 GLY A O 1
ATOM 1276 N N . ALA A 1 171 ? -51.374 0.100 35.643 1.00 79.38 171 ALA A N 1
ATOM 1277 C CA . ALA A 1 171 ? -52.757 -0.035 36.094 1.00 79.38 171 ALA A CA 1
ATOM 1278 C C . ALA A 1 171 ? -52.833 0.001 37.630 1.00 79.38 171 ALA A C 1
ATOM 1280 O O . ALA A 1 171 ? -52.268 -0.865 38.300 1.00 79.38 171 ALA A O 1
ATOM 1281 N N . ARG A 1 172 ? -53.565 0.969 38.197 1.00 79.06 172 ARG A N 1
ATOM 1282 C CA . ARG A 1 172 ? -53.882 0.998 39.634 1.00 79.06 172 ARG A CA 1
ATOM 1283 C C . ARG A 1 172 ? -55.368 0.806 39.870 1.00 79.06 172 ARG A C 1
ATOM 1285 O O . ARG A 1 172 ? -56.216 1.292 39.125 1.00 79.06 172 ARG A O 1
ATOM 1292 N N . ARG A 1 173 ? -55.668 0.110 40.963 1.00 81.44 173 ARG A N 1
ATOM 1293 C CA . ARG A 1 173 ? -57.016 0.033 41.519 1.00 81.44 173 ARG A CA 1
ATOM 1294 C C . ARG A 1 173 ? -57.337 1.362 42.199 1.00 81.44 173 ARG A C 1
ATOM 1296 O O . ARG A 1 173 ? -56.536 1.853 42.993 1.00 81.44 173 ARG A O 1
ATOM 1303 N N . ASP A 1 174 ? -58.490 1.923 41.861 1.00 76.00 174 ASP A N 1
ATOM 1304 C CA . ASP A 1 174 ? -58.999 3.156 42.453 1.00 76.00 174 ASP A CA 1
ATOM 1305 C C . ASP A 1 174 ? -59.148 2.994 43.982 1.00 76.00 174 ASP A C 1
ATOM 1307 O O . ASP A 1 174 ? -59.484 1.891 44.433 1.00 76.00 174 ASP A O 1
ATOM 1311 N N . PRO A 1 175 ? -58.936 4.045 44.796 1.00 77.31 175 PRO A N 1
ATOM 1312 C CA . PRO A 1 175 ? -59.106 3.978 46.251 1.00 77.31 175 PRO A CA 1
ATOM 1313 C C . PRO A 1 175 ? -60.491 3.486 46.702 1.00 77.31 175 PRO A C 1
ATOM 1315 O O . PRO A 1 175 ? -60.615 2.899 47.774 1.00 77.31 175 PRO A O 1
ATOM 1318 N N . SER A 1 176 ? -61.530 3.673 45.878 1.00 76.62 176 SER A N 1
ATOM 1319 C CA . SER A 1 176 ? -62.884 3.149 46.123 1.00 76.62 176 SER A CA 1
ATOM 1320 C C . SER A 1 176 ? -63.047 1.654 45.808 1.00 76.62 176 SER A C 1
ATOM 1322 O O . SER A 1 176 ? -64.098 1.075 46.079 1.00 76.62 176 SER A O 1
ATOM 1324 N N 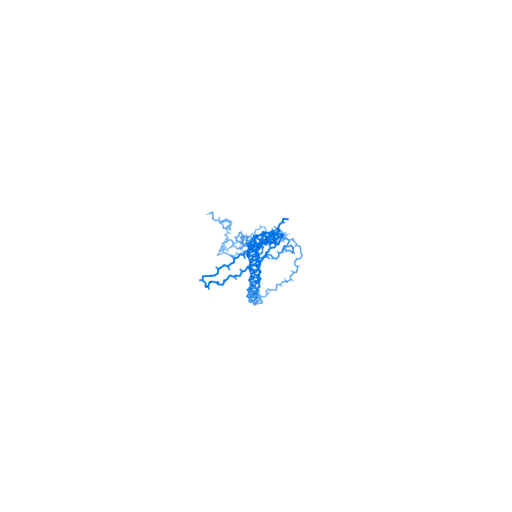. GLY A 1 177 ? -62.036 1.018 45.208 1.00 74.44 177 GLY A N 1
ATOM 1325 C CA . GLY A 1 177 ? -61.999 -0.407 44.870 1.00 74.44 177 GLY A CA 1
ATOM 1326 C C . GLY A 1 177 ? -62.890 -0.830 43.696 1.00 74.44 177 GLY A C 1
ATOM 1327 O O . GLY A 1 177 ? -62.899 -2.008 43.346 1.00 74.44 177 GLY A O 1
ATOM 1328 N N . ARG A 1 178 ? -63.633 0.102 43.084 1.00 75.69 178 ARG A N 1
ATOM 1329 C CA . ARG A 1 178 ? -64.679 -0.190 42.083 1.00 75.69 178 ARG A CA 1
ATOM 1330 C C . ARG A 1 178 ? -64.202 -0.171 40.633 1.00 75.69 178 ARG A C 1
ATOM 1332 O O . ARG A 1 178 ? -64.951 -0.579 39.754 1.00 75.69 178 ARG A O 1
ATOM 1339 N N . SER A 1 179 ? -62.990 0.313 40.375 1.00 74.19 179 SER A N 1
ATOM 1340 C CA . SER A 1 179 ? -62.441 0.441 39.024 1.00 74.19 179 SER A CA 1
ATOM 1341 C C . SER A 1 179 ? -60.914 0.334 39.031 1.00 74.19 179 SER A C 1
ATOM 1343 O O . SER A 1 179 ? -60.265 0.549 40.058 1.00 74.19 179 SER A O 1
ATOM 1345 N N . THR A 1 180 ? -60.337 -0.009 37.883 1.00 79.12 180 THR A N 1
ATOM 1346 C CA . THR A 1 180 ? -58.896 0.058 37.611 1.00 79.12 180 THR A CA 1
ATOM 1347 C C . THR A 1 180 ? -58.653 1.086 36.519 1.00 79.12 180 THR A C 1
ATOM 1349 O O . THR A 1 180 ? -59.246 0.984 35.447 1.00 79.12 180 THR A O 1
ATOM 1352 N N . GLY A 1 181 ? -57.789 2.063 36.789 1.00 78.56 181 GLY A N 1
ATOM 1353 C CA . GLY A 1 181 ? -57.458 3.145 35.864 1.00 78.56 181 GLY A CA 1
ATOM 1354 C C . GLY A 1 181 ? -55.959 3.214 35.556 1.00 78.56 181 GLY A C 1
ATOM 1355 O O . GLY A 1 181 ? -55.146 2.670 36.314 1.00 78.56 181 GLY A O 1
ATOM 1356 N N . PRO A 1 182 ? -55.573 3.872 34.449 1.00 79.19 182 PRO A N 1
ATOM 1357 C CA . PRO A 1 182 ? -54.173 4.115 34.131 1.00 79.19 182 PRO A CA 1
ATOM 1358 C C . PRO A 1 182 ? -53.576 5.132 35.115 1.00 79.19 182 PRO A C 1
ATOM 1360 O O . PRO A 1 182 ? -54.038 6.266 35.227 1.00 79.19 182 PRO A O 1
ATOM 1363 N N . HIS A 1 183 ? -52.531 4.726 35.829 1.00 79.06 183 HIS A N 1
ATOM 1364 C CA . HIS A 1 183 ? -51.728 5.585 36.690 1.00 79.06 183 HIS A CA 1
ATOM 1365 C C . HIS A 1 183 ? -50.621 6.223 35.845 1.00 79.06 183 HIS A C 1
ATOM 1367 O O . HIS A 1 183 ? -49.571 5.620 35.606 1.00 79.06 183 HIS A O 1
ATOM 1373 N N . LEU A 1 184 ? -50.907 7.423 35.333 1.00 78.31 184 LEU A N 1
ATOM 1374 C CA . LEU A 1 184 ? -50.081 8.160 34.366 1.00 78.31 184 LEU A CA 1
ATOM 1375 C C . LEU A 1 184 ? -49.072 9.112 35.027 1.00 78.31 184 LEU A C 1
ATOM 1377 O O . LEU A 1 184 ? -48.637 10.081 34.412 1.00 78.31 184 LEU A O 1
ATOM 1381 N N . HIS A 1 185 ? -48.698 8.857 36.277 1.00 75.06 185 HIS A N 1
ATOM 1382 C CA . HIS A 1 185 ? -47.639 9.597 36.949 1.00 75.06 185 HIS A CA 1
ATOM 1383 C C . HIS A 1 185 ? -46.860 8.690 37.902 1.00 75.06 185 HIS A C 1
ATOM 1385 O O . HIS A 1 185 ? -47.291 7.590 38.254 1.00 75.06 185 HIS A O 1
ATOM 1391 N N . TYR A 1 186 ? -45.705 9.178 38.333 1.00 76.81 186 TYR A N 1
ATOM 1392 C CA . TYR A 1 186 ? -44.874 8.570 39.357 1.00 76.81 186 TYR A CA 1
ATOM 1393 C C . TYR A 1 186 ? -44.709 9.539 40.522 1.00 76.81 186 TYR A C 1
ATOM 1395 O O . TYR A 1 186 ? -44.899 10.744 40.371 1.00 76.81 186 TYR A O 1
ATOM 1403 N N . GLU A 1 187 ? -44.400 9.005 41.696 1.00 81.00 187 GLU A N 1
ATOM 1404 C CA . GLU A 1 187 ? -44.121 9.797 42.894 1.00 81.00 187 GLU A CA 1
ATOM 1405 C C . GLU A 1 187 ? -42.761 9.373 43.448 1.00 81.00 187 GLU A C 1
ATOM 1407 O O . GLU A 1 187 ? -42.462 8.177 43.526 1.00 81.00 187 GLU A O 1
ATOM 1412 N N . ILE A 1 188 ? -41.944 10.360 43.819 1.00 83.69 188 ILE A N 1
ATOM 1413 C CA . ILE A 1 188 ? -40.651 10.156 44.470 1.00 83.69 188 ILE A CA 1
ATOM 1414 C C . ILE A 1 188 ? -40.733 10.718 45.883 1.00 83.69 188 ILE A C 1
ATOM 1416 O O . ILE A 1 188 ? -41.247 11.821 46.102 1.00 83.69 188 ILE A O 1
ATOM 1420 N N . ARG A 1 189 ? -40.229 9.946 46.848 1.00 85.75 189 ARG A N 1
ATOM 1421 C CA . ARG A 1 189 ? -40.150 10.356 48.251 1.00 85.75 189 ARG A CA 1
ATOM 1422 C C . ARG A 1 189 ? -38.715 10.273 48.740 1.00 85.75 189 ARG A C 1
ATOM 1424 O O . ARG A 1 189 ? -38.053 9.256 48.549 1.00 85.75 189 ARG A O 1
ATOM 1431 N N . ASP A 1 190 ? -38.288 11.316 49.435 1.00 85.00 190 ASP A N 1
ATOM 1432 C CA . ASP A 1 190 ? -37.036 11.354 50.185 1.00 85.00 190 ASP A CA 1
ATOM 1433 C C . ASP A 1 190 ? -37.354 11.620 51.658 1.00 85.00 190 ASP A C 1
ATOM 1435 O O . ASP A 1 190 ? -38.188 12.471 51.982 1.00 85.00 190 ASP A O 1
ATOM 1439 N N . GLN A 1 191 ? -36.785 10.814 52.556 1.00 85.31 191 GLN A N 1
ATOM 1440 C CA . GLN A 1 191 ? -37.066 10.852 54.003 1.00 85.31 191 GLN A CA 1
ATOM 1441 C C . GLN A 1 191 ? -38.576 10.907 54.358 1.00 85.31 191 GLN A C 1
ATOM 1443 O O . GLN A 1 191 ? -38.990 11.525 55.336 1.00 85.31 191 GLN A O 1
ATOM 1448 N N . GLY A 1 192 ? -39.433 10.282 53.538 1.00 83.12 192 GLY A N 1
ATOM 1449 C CA . GLY A 1 192 ? -40.893 10.243 53.720 1.00 83.12 192 GLY A CA 1
ATOM 1450 C C . GLY A 1 192 ? -41.672 11.445 53.159 1.00 83.12 192 GLY A C 1
ATOM 1451 O O . GLY A 1 192 ? -42.908 11.380 53.075 1.00 83.12 192 GLY A O 1
ATOM 1452 N N . LYS A 1 193 ? -40.985 12.499 52.702 1.00 85.12 193 LYS A N 1
ATOM 1453 C CA . LYS A 1 193 ? -41.578 13.692 52.081 1.00 85.12 193 LYS A CA 1
ATOM 1454 C C . LYS A 1 193 ? -41.654 13.528 50.560 1.00 85.12 193 LYS A C 1
ATOM 1456 O O . LYS A 1 193 ? -40.686 13.113 49.934 1.00 85.12 193 LYS A O 1
ATOM 1461 N N . ALA A 1 194 ? -42.804 13.853 49.970 1.00 84.88 194 ALA A N 1
ATOM 1462 C CA . ALA A 1 194 ? -42.974 13.847 48.518 1.00 84.88 194 ALA A CA 1
ATOM 1463 C C . ALA A 1 194 ? -42.187 15.000 47.875 1.00 84.88 194 ALA A C 1
ATOM 1465 O O . ALA A 1 194 ? -42.265 16.143 48.341 1.00 84.88 194 ALA A O 1
ATOM 1466 N N . ILE A 1 195 ? -41.442 14.693 46.812 1.00 82.50 195 ILE A N 1
ATOM 1467 C CA . ILE A 1 195 ? -40.633 15.648 46.047 1.00 82.50 195 ILE A CA 1
ATOM 1468 C C . ILE A 1 195 ? -41.180 15.734 44.624 1.00 82.50 195 ILE A C 1
ATOM 1470 O O . ILE A 1 195 ? -41.514 14.720 44.014 1.00 82.50 195 ILE A O 1
ATOM 1474 N N . ASN A 1 196 ? -41.273 16.957 44.094 1.00 81.19 196 ASN A N 1
ATOM 1475 C CA . ASN A 1 196 ? -41.591 17.177 42.688 1.00 81.19 196 ASN A CA 1
ATOM 1476 C C . ASN A 1 196 ? -40.297 17.097 41.856 1.00 81.19 196 ASN A C 1
ATOM 1478 O O . ASN A 1 196 ? -39.443 17.972 42.011 1.00 81.19 196 ASN A O 1
ATOM 1482 N N . PRO A 1 197 ? -40.146 16.100 40.968 1.00 71.88 197 PRO A N 1
ATOM 1483 C CA . PRO A 1 197 ? -38.933 15.935 40.179 1.00 71.88 197 PRO A CA 1
ATOM 1484 C C . PRO A 1 197 ? -38.773 16.951 39.037 1.00 71.88 197 PRO A C 1
ATOM 1486 O O . PRO A 1 197 ? -37.712 16.991 38.423 1.00 71.88 197 PRO A O 1
ATOM 1489 N N . TYR A 1 198 ? -39.784 17.778 38.743 1.00 73.44 198 TYR A N 1
ATOM 1490 C CA . TYR A 1 198 ? -39.778 18.706 37.600 1.00 73.44 198 TYR A CA 1
ATOM 1491 C C . TYR A 1 198 ? -38.610 19.706 37.617 1.00 73.44 198 TYR A C 1
ATOM 1493 O O . TYR A 1 198 ? -38.129 20.128 36.570 1.00 73.44 198 TYR A O 1
ATOM 1501 N N . SER A 1 199 ? -38.111 20.070 38.800 1.00 68.75 199 SER A N 1
ATOM 1502 C CA . SER A 1 199 ? -36.935 20.937 38.938 1.00 68.75 199 SER A CA 1
ATOM 1503 C C . SER A 1 199 ? -35.615 20.264 38.549 1.00 68.75 199 SER A C 1
ATOM 1505 O O . SER A 1 199 ? -34.618 20.960 38.404 1.00 68.75 199 SER A O 1
ATOM 1507 N N . PHE A 1 200 ? -35.597 18.937 38.395 1.00 67.25 200 PHE A N 1
ATOM 1508 C CA . PHE A 1 200 ? -34.399 18.143 38.102 1.00 67.25 200 PHE A CA 1
ATOM 1509 C C . PHE A 1 200 ? -34.394 17.558 36.681 1.00 67.25 200 PHE A C 1
ATOM 1511 O O . PHE A 1 200 ? -33.396 16.993 36.251 1.00 67.25 200 PHE A O 1
ATOM 1518 N N . THR A 1 20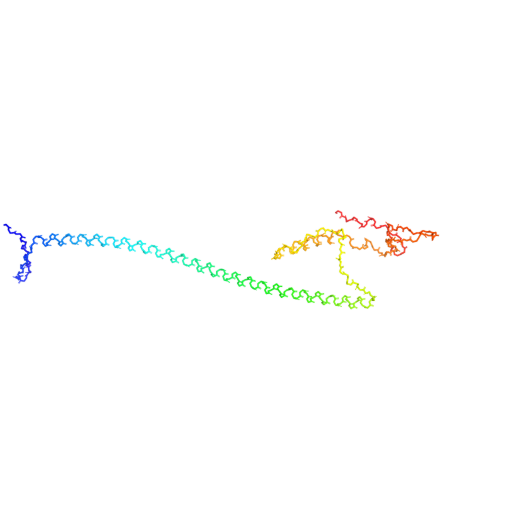1 ? -35.497 17.681 35.935 1.00 63.50 201 THR A N 1
ATOM 1519 C CA . THR A 1 201 ? -35.617 17.161 34.560 1.00 63.50 201 THR A CA 1
ATOM 1520 C C . THR A 1 201 ? -35.056 18.098 33.489 1.00 63.50 201 THR A C 1
ATOM 1522 O O . THR A 1 201 ? -34.957 17.699 32.334 1.00 63.50 201 THR A O 1
ATOM 1525 N N . TYR A 1 202 ? -34.688 19.329 33.852 1.00 57.75 202 TYR A N 1
ATOM 1526 C CA . TYR A 1 202 ? -33.999 20.267 32.968 1.00 57.75 202 TYR A CA 1
ATOM 1527 C C . TYR A 1 202 ? -32.539 20.351 33.406 1.00 57.75 202 TYR A C 1
ATOM 1529 O O . TYR A 1 202 ? -32.250 20.787 34.520 1.00 57.75 202 TYR A O 1
ATOM 1537 N N . LEU A 1 203 ? -31.626 19.905 32.541 1.00 50.75 203 LEU A N 1
ATOM 1538 C CA . LEU A 1 203 ? -30.207 20.216 32.680 1.00 50.75 203 LEU A CA 1
ATOM 1539 C C . LEU A 1 203 ? -30.068 21.744 32.688 1.00 50.75 203 LEU A C 1
ATOM 1541 O O . LEU A 1 203 ? -30.665 22.417 31.849 1.00 50.75 203 LEU A O 1
ATOM 1545 N N . ALA A 1 204 ? -29.341 22.275 33.672 1.00 45.59 204 ALA A N 1
ATOM 1546 C CA . ALA A 1 204 ? -28.942 23.676 33.686 1.00 45.59 204 ALA A CA 1
ATOM 1547 C C . ALA A 1 204 ? -28.250 24.016 32.354 1.00 45.59 204 ALA A C 1
ATOM 1549 O O . ALA A 1 204 ? -27.420 23.229 31.896 1.00 45.59 204 ALA A O 1
ATOM 1550 N N . GLU A 1 205 ? -28.643 25.139 31.742 1.00 38.75 205 GLU A N 1
ATOM 1551 C CA . GLU A 1 205 ? -27.958 25.726 30.577 1.00 38.75 205 GLU A CA 1
ATOM 1552 C C . GLU A 1 205 ? -26.457 25.923 30.822 1.00 38.75 205 GLU A C 1
ATOM 1554 O O . GLU A 1 205 ? -26.079 26.308 31.957 1.00 38.75 205 GLU A O 1
#

Secondary structure (DSSP, 8-state):
---EEEEEEE-TTS-EEEEEEEHHHHHHHHHHHHHHHHHHHHHHHHHHHHHHHHHHHHHHHHHHHHHHHHHHHHHHHHHHHHHHHHHHHHHHHHHHHHHHHHHHHHHHHHT---------S--S-S----GGGS-S-HHHHHHHHHHHHHHHHHS--S-SSSSEEEE-SEEEE-TTSS-EEEE---EEEETTEEE-GGGTSS---

pLDDT: mean 77.1, std 14.84, range [38.75, 97.12]

Sequence (205 aa):
MENNIHIIIAAGDGRSRSLVVKKRVVKALAVAASVVGVILVVSLYLSYHSLAQQRVLMQLESEVQRLATHNSQLLSQVCQQESEKQELLSNAVSNLNERSSQIESILSKVGIKIPVGEGNQNSGGPYIADISNMGNSGDDALFVSQQLISIVETLPLGIPCEGYLSSSFGARRDPSGRSTGPHLHYEIRDQGKAINPYSFTYLAE